Protein AF-A0A077ZJ36-F1 (afdb_monomer)

Radius of gyration: 30.94 Å; Cα contacts (8 Å, |Δi|>4): 586; chains: 1; bounding box: 72×56×98 Å

Foldseek 3Di:
DPPPDDDWDKAKFFFADLPDPQKTKGKGWDWDADPPPRDTDIDIDIAIAGHNVSPADGGFTFMWTADDPPDPGHRIYTDDGPGHDQPQDFDFAQDKAAEQFQQFAGIWGFHHWDDDPPDGTDDALTKTWTAGCDGHPPGNDDHGDTFIKGWFAGQNFDADPVRDTDHDPGTYIFTADPVLAGSHPAGHEEGEPVNVVSVNVNNQVRHPHYPDPCPPPDDDDPDDDDDDPVPDFQAAPPPRDGFDWDWDQDPNDIFTAGPVPRHGSPD

Sequence (267 aa):
MTEERNQRKVYQGRVVSDKMDKTITVVVETKKNHPIYGKRMKYSKKYKAHDENNEAKIGDIVKIMETRPLSATKRFRLVEIVEKAEDTQVIQAESRLKIADNSGAREILTIKVLGGSGRKTANIGDVIVATVKQATPGGVVKKGDVVKAVIVRTKSGARRTDGSYIKFDENAAVIIRDDKSPRGTRIFGPVARELREGNFMKIVSLAPEKASQEAPQGGIVEVEAPIHASNVMVIDPSNGEATRVGYKVVDGKKVRVSKKTGEALDK

pLDDT: mean 90.62, std 9.3, range [44.72, 98.5]

Solvent-accessible surface area (backbone atoms only — not comparable to full-atom values): 15294 Å² total; per-residue (Å²): 132,83,76,83,75,76,90,64,61,70,47,62,26,35,27,74,38,49,89,46,88,43,32,34,32,30,40,30,76,45,76,45,59,39,94,87,75,62,50,80,36,86,43,75,48,79,42,37,21,39,27,92,79,60,76,72,50,62,57,15,33,31,32,33,31,54,48,75,75,79,46,102,69,25,40,26,27,63,73,50,75,77,41,79,44,78,81,57,60,67,42,31,59,71,33,72,30,37,44,31,34,66,31,21,41,47,29,33,32,30,64,40,42,61,90,53,97,85,51,60,67,48,54,61,39,34,44,31,36,24,33,26,72,34,43,47,90,92,34,89,34,54,61,68,43,76,42,42,27,34,28,44,32,31,40,55,42,50,77,47,95,88,70,51,71,50,66,38,97,49,44,25,26,34,50,31,47,95,86,58,45,59,67,29,92,46,41,55,58,71,36,54,56,58,29,56,83,59,67,29,54,73,53,61,68,47,25,83,39,60,56,77,75,80,68,71,80,88,67,93,74,93,66,98,66,91,73,62,73,90,78,60,69,49,62,28,87,90,78,68,43,80,38,50,86,36,75,45,77,54,97,91,39,83,41,46,15,25,63,82,81,60,48,67,68,67,129

Nearest PDB structures (foldseek):
  4wce-assembly1_H  TM=9.858E-01  e=5.971E-17  Staphylococcus aureus subsp. aureus NCTC 8325
  487d-assembly1_M  TM=9.587E-01  e=5.092E-17  Geobacillus stearothermophilus
  1vy7-assembly1_BO  TM=9.939E-01  e=6.392E-15  Thermus thermophilus HB8
  8rdw-assembly1_Je  TM=9.663E-01  e=2.168E-14  Psychrobacter urativorans
  8fn2-assembly1_M  TM=9.776E-01  e=9.096E-14  Borreliella burgdorferi B31

Secondary structure (DSSP, 8-state):
----PPPPPEEEEEEEEEEETTEEEEEEEEEEE-TTT--EEEEEEEEEEE-SS----TT-EEEEEE-S-SSSSEEEEEEEEEEPPP----EETT-EEEE-BSSSEEEEEEEEE-SSTT--EE-TT-EEEEEEEEE-TT-SS-TT-EEEEEEEE-SS-EE-TTS-EE--SS-EEEEE-TTS-BSSS-B-S-B-GGGTTTT-HHHHHH-SSB---------------PPPGGGPPEEPTTT--EE-EEEEEETTEEEEEETTT--B---

InterPro domains:
  IPR000218 Large ribosomal subunit protein uL14 [MF_01367] (90-211)
  IPR000218 Large ribosomal subunit protein uL14 [PF00238] (91-209)
  IPR000218 Large ribosomal subunit protein uL14 [PTHR11761] (83-209)
  IPR000218 Large ribosomal subunit protein uL14 [SM01374] (90-211)
  IPR000266 Small ribosomal subunit protein uS17 [PF00366] (13-80)
  IPR000266 Small ribosomal subunit protein uS17 [PR00973] (27-50)
  IPR000266 Small ribosomal subunit protein uS17 [PR00973] (59-69)
  IPR000266 Small ribosomal subunit protein uS17 [PR00973] (69-76)
  IPR003256 Large ribosomal subunit protein uL24 [TIGR01079] (210-264)
  IPR005745 Large ribosomal subunit protein uL14, bacteria [TIGR01067] (90-209)
  IPR008991 Translation protein SH3-like domain superfamily [SSF50104] (208-263)
  IPR012340 Nucleic acid-binding, OB-fold [G3DSA:2.40.50.140] (1-82)
  IPR012340 Nucleic acid-binding, OB-fold [SSF50249] (8-86)
  IPR019972 Large ribosomal subunit protein uL14, conserved site [PS00049] (149-175)
  IPR019979 Small ribosomal subunit protein uS17, conserved site [PS00056] (59-71)
  IPR019984 Small ribosomal subunit protein uS17, bacteria/chloroplast [MF_01345_B] (8-83)
  IPR019984 Small ribosomal subunit protein uS17, bacteria/chloroplast [NF004123] (8-79)
  IPR019984 Small ribosomal subunit protein uS17, bacteria/chloroplast [TIGR03635] (8-79)
  IPR036853 Large ribosomal subunit protein uL14 superfamily [G3DSA:2.40.150.20] (83-210)
  IPR036853 Large ribosomal subunit protein uL14 superfamily [SSF50193] (91-209)

Mean predicted aligned error: 15.11 Å

Organism: Trichuris trichiura (NCBI:txid36087)

Structure (mmCIF, N/CA/C/O backbone):
data_AF-A0A077ZJ36-F1
#
_entry.id   AF-A0A077ZJ36-F1
#
loop_
_atom_site.group_PDB
_atom_site.id
_atom_site.type_symbol
_atom_site.label_atom_id
_atom_site.label_alt_id
_atom_site.label_comp_id
_atom_site.label_asym_id
_atom_site.label_entity_id
_atom_site.label_seq_id
_atom_site.pdbx_PDB_ins_code
_atom_site.Cartn_x
_atom_site.Cartn_y
_atom_site.Cartn_z
_atom_site.occupancy
_atom_site.B_iso_or_equiv
_atom_site.auth_seq_id
_atom_site.auth_comp_id
_atom_site.auth_asym_id
_atom_site.auth_atom_id
_atom_site.pdbx_PDB_model_num
ATOM 1 N N . MET A 1 1 ? -48.006 -26.068 4.369 1.00 44.72 1 MET A N 1
ATOM 2 C CA . MET A 1 1 ? -47.744 -24.997 5.350 1.00 44.72 1 MET A CA 1
ATOM 3 C C . MET A 1 1 ? -46.242 -24.828 5.437 1.00 44.72 1 MET A C 1
ATOM 5 O O . MET A 1 1 ? -45.566 -25.783 5.790 1.00 44.72 1 MET A O 1
ATOM 9 N N . THR A 1 2 ? -45.700 -23.691 5.018 1.00 56.31 2 THR A N 1
ATOM 10 C CA . THR A 1 2 ? -44.279 -23.398 5.234 1.00 56.31 2 THR A CA 1
ATOM 11 C C . THR A 1 2 ? -44.143 -23.032 6.707 1.00 56.31 2 THR A C 1
ATOM 13 O O . THR A 1 2 ? -44.698 -22.017 7.114 1.00 56.31 2 THR A O 1
ATOM 16 N N . GLU A 1 3 ? -43.504 -23.875 7.520 1.00 65.25 3 GLU A N 1
ATOM 17 C CA . GLU A 1 3 ? -43.214 -23.534 8.918 1.00 65.25 3 GLU A CA 1
ATOM 18 C C . GLU A 1 3 ? -42.495 -22.177 8.965 1.00 65.25 3 GLU A C 1
ATOM 20 O O . GLU A 1 3 ? -41.495 -21.973 8.265 1.00 65.25 3 GLU A O 1
ATOM 25 N N . GLU A 1 4 ? -43.011 -21.234 9.757 1.00 69.19 4 GLU A N 1
ATOM 26 C CA . GLU A 1 4 ? -42.349 -19.951 9.985 1.00 69.19 4 GLU A CA 1
ATOM 27 C C . GLU A 1 4 ? -40.968 -20.218 10.591 1.00 69.19 4 GLU A C 1
ATOM 29 O O . GLU A 1 4 ? -40.813 -20.730 11.700 1.00 69.19 4 GLU A O 1
ATOM 34 N N . ARG A 1 5 ? -39.924 -19.933 9.815 1.00 69.50 5 ARG A N 1
ATOM 35 C CA . ARG A 1 5 ? -38.552 -20.233 10.211 1.00 69.50 5 ARG A CA 1
ATOM 36 C C . ARG A 1 5 ? -38.148 -19.325 11.373 1.00 69.50 5 ARG A C 1
ATOM 38 O O . ARG A 1 5 ? -38.186 -18.106 11.234 1.00 69.50 5 ARG A O 1
ATOM 45 N N . ASN A 1 6 ? -37.649 -19.913 12.463 1.00 77.69 6 ASN A N 1
ATOM 46 C CA . ASN A 1 6 ? -37.085 -19.162 13.591 1.00 77.69 6 ASN A CA 1
ATOM 47 C C . ASN A 1 6 ? -36.096 -18.073 13.140 1.00 77.69 6 ASN A C 1
ATOM 49 O O . ASN A 1 6 ? -35.248 -18.304 12.265 1.00 77.69 6 ASN A O 1
ATOM 53 N N . GLN A 1 7 ? -36.159 -16.910 13.798 1.00 81.88 7 GLN A N 1
ATOM 54 C CA . GLN A 1 7 ? -35.218 -15.815 13.576 1.00 81.88 7 GLN A CA 1
ATOM 55 C C . GLN A 1 7 ? -33.792 -16.270 13.908 1.00 81.88 7 GLN A C 1
ATOM 57 O O . GLN A 1 7 ? -33.466 -16.637 15.038 1.00 81.88 7 GLN A O 1
ATOM 62 N N . ARG A 1 8 ? -32.926 -16.263 12.893 1.00 88.12 8 ARG A N 1
ATOM 63 C CA . ARG A 1 8 ? -31.514 -16.640 13.018 1.00 88.12 8 ARG A CA 1
ATOM 64 C C . ARG A 1 8 ? -30.694 -15.450 13.478 1.00 88.12 8 ARG A C 1
ATOM 66 O O . ARG A 1 8 ? -30.913 -14.331 13.021 1.00 88.12 8 ARG A O 1
ATOM 73 N N . LYS A 1 9 ? -29.697 -15.700 14.326 1.00 92.62 9 LYS A N 1
ATOM 74 C CA . LYS A 1 9 ? -28.793 -14.641 14.779 1.00 92.62 9 LYS A CA 1
ATOM 75 C C . LYS A 1 9 ? -27.961 -14.128 13.610 1.00 92.62 9 LYS A C 1
ATOM 77 O O . LYS A 1 9 ? -27.398 -14.910 12.838 1.00 92.62 9 LYS A O 1
ATOM 82 N N . VAL A 1 10 ? -27.869 -12.808 13.513 1.00 95.75 10 VAL A N 1
ATOM 83 C CA . VAL A 1 10 ? -27.056 -12.102 12.526 1.00 95.75 10 VAL A CA 1
ATOM 84 C C . VAL A 1 10 ? -26.034 -11.255 13.268 1.00 95.75 10 VAL A C 1
ATOM 86 O O . VAL A 1 10 ? -26.376 -10.554 14.219 1.00 95.75 10 VAL A O 1
ATOM 89 N N . TYR A 1 11 ? -24.780 -11.327 12.839 1.00 96.38 11 TYR A N 1
ATOM 90 C CA . TYR A 1 11 ? -23.697 -10.521 13.385 1.00 96.38 11 TYR A CA 1
ATOM 91 C C . TYR A 1 11 ? -22.998 -9.752 12.278 1.00 96.38 11 TYR A C 1
ATOM 93 O O . TYR A 1 11 ? -22.840 -10.259 11.172 1.00 96.38 11 TYR A O 1
ATOM 101 N N . GLN A 1 12 ? -22.528 -8.557 12.607 1.00 97.19 12 GLN A N 1
ATOM 102 C CA . GLN A 1 12 ? -21.604 -7.800 11.778 1.00 97.19 12 GLN A CA 1
ATOM 103 C C . GLN A 1 12 ? -20.221 -7.852 12.420 1.00 97.19 12 GLN A C 1
ATOM 105 O O . GLN A 1 12 ? -20.086 -7.754 13.642 1.00 97.19 12 GLN A O 1
ATOM 110 N N . GLY A 1 13 ? -19.190 -8.049 11.611 1.00 96.69 13 GLY A N 1
ATOM 111 C CA . GLY A 1 13 ? -17.826 -8.144 12.104 1.00 96.69 13 GLY A CA 1
ATOM 112 C C . GLY A 1 13 ? -16.797 -8.023 10.994 1.00 96.69 13 GLY A C 1
ATOM 113 O O . GLY A 1 13 ? -17.134 -7.997 9.816 1.00 96.69 13 GLY A O 1
ATOM 114 N N . ARG A 1 14 ? -15.527 -7.962 11.383 1.00 96.44 14 ARG A N 1
ATOM 115 C CA . ARG A 1 14 ? -14.400 -7.816 10.460 1.00 96.44 14 ARG A CA 1
ATOM 116 C C . ARG A 1 14 ? -13.822 -9.174 10.086 1.00 96.44 14 ARG A C 1
ATOM 118 O O . ARG A 1 14 ? -13.572 -9.998 10.970 1.00 96.44 14 ARG A O 1
ATOM 125 N N . VAL A 1 15 ? -13.530 -9.400 8.811 1.00 96.88 15 VAL A N 1
ATOM 126 C CA . VAL A 1 15 ? -12.799 -10.590 8.358 1.00 96.88 15 VAL A CA 1
ATOM 127 C C . VAL A 1 15 ? -11.338 -10.502 8.801 1.00 96.88 15 VAL A C 1
ATOM 129 O O . VAL A 1 15 ? -10.632 -9.535 8.521 1.00 96.88 15 VAL A O 1
ATOM 132 N N . VAL A 1 16 ? -10.873 -11.529 9.508 1.00 95.62 16 VAL A N 1
ATOM 133 C CA . VAL A 1 16 ? -9.497 -11.644 10.025 1.00 95.62 16 VAL A CA 1
ATOM 134 C C . VAL A 1 16 ? -8.695 -12.720 9.295 1.00 95.62 16 VAL A C 1
ATOM 136 O O . VAL A 1 16 ? -7.468 -12.710 9.341 1.00 95.62 16 VAL A O 1
ATOM 139 N N . SER A 1 17 ? -9.361 -13.665 8.632 1.00 95.38 17 SER A N 1
ATOM 140 C CA . SER A 1 17 ? -8.691 -14.692 7.833 1.00 95.38 17 SER A CA 1
ATOM 141 C C . SER A 1 17 ? -9.619 -15.216 6.748 1.00 95.38 17 SER A C 1
ATOM 143 O O . SER A 1 17 ? -10.733 -15.632 7.060 1.00 95.38 17 SER A O 1
ATOM 145 N N . ASP A 1 18 ? -9.122 -15.248 5.520 1.00 93.81 18 ASP A N 1
ATOM 146 C CA . ASP A 1 18 ? -9.727 -15.812 4.307 1.00 93.81 18 ASP A CA 1
ATOM 147 C C . ASP A 1 18 ? -8.859 -16.947 3.714 1.00 93.81 18 ASP A C 1
ATOM 149 O O . ASP A 1 18 ? -9.055 -17.379 2.587 1.00 93.81 18 ASP A O 1
ATOM 153 N N . LYS A 1 19 ? -7.887 -17.463 4.483 1.00 93.69 19 LYS A N 1
ATOM 154 C CA . LYS A 1 19 ? -6.897 -18.453 4.009 1.00 93.69 19 LYS A CA 1
ATOM 155 C C . LYS A 1 19 ? -7.471 -19.837 3.685 1.00 93.69 19 LYS A C 1
ATOM 157 O O . LYS A 1 19 ? -6.777 -20.665 3.106 1.00 93.69 19 LYS A O 1
ATOM 162 N N . MET A 1 20 ? -8.664 -20.143 4.183 1.00 93.69 20 MET A N 1
ATOM 163 C CA . MET A 1 20 ? -9.286 -21.461 4.065 1.00 93.69 20 MET A CA 1
ATOM 164 C C . MET A 1 20 ? -10.304 -21.424 2.932 1.00 93.69 20 MET A C 1
ATOM 166 O O . MET A 1 20 ? -11.139 -20.522 2.904 1.00 93.69 20 MET A O 1
ATOM 170 N N . ASP A 1 21 ? -10.313 -22.444 2.077 1.00 94.75 21 ASP A N 1
ATOM 171 C CA . ASP A 1 21 ? -11.298 -22.511 1.001 1.00 94.75 21 ASP A CA 1
ATOM 172 C C . ASP A 1 21 ? -12.737 -22.498 1.545 1.00 94.75 21 ASP A C 1
ATOM 174 O O . ASP A 1 21 ? -13.086 -23.147 2.548 1.00 94.75 21 ASP A O 1
ATOM 178 N N . LYS A 1 22 ? -13.566 -21.681 0.906 1.00 95.44 22 LYS A N 1
ATOM 179 C CA . LYS A 1 22 ? -14.973 -21.426 1.207 1.00 95.44 22 LYS A CA 1
ATOM 180 C C . LYS A 1 22 ? -15.255 -21.058 2.662 1.00 95.44 22 LYS A C 1
ATOM 182 O O . LYS A 1 22 ? -16.296 -21.440 3.235 1.00 95.44 22 LYS A O 1
ATOM 187 N N . THR A 1 23 ? -14.278 -20.447 3.336 1.00 97.12 23 THR A N 1
ATOM 188 C CA . THR A 1 23 ? -14.328 -20.182 4.776 1.00 97.12 23 THR A CA 1
ATOM 189 C C . THR A 1 23 ? -13.642 -18.883 5.156 1.00 97.12 23 THR A C 1
ATOM 191 O O . THR A 1 23 ? -12.422 -18.761 5.089 1.00 97.12 23 THR A O 1
ATOM 194 N N . ILE A 1 24 ? -14.408 -17.989 5.768 1.00 96.75 24 ILE A N 1
ATOM 195 C CA . ILE A 1 24 ? -13.877 -16.773 6.378 1.00 96.75 24 ILE A CA 1
ATOM 196 C C . ILE A 1 24 ? -13.945 -16.858 7.902 1.00 96.75 24 ILE A C 1
ATOM 198 O O . ILE A 1 24 ? -14.858 -17.450 8.481 1.00 96.75 24 ILE A O 1
ATOM 202 N N . THR A 1 25 ? -12.958 -16.281 8.581 1.00 97.81 25 THR A N 1
ATOM 203 C CA . THR A 1 25 ? -12.972 -16.083 10.034 1.00 97.81 25 THR A CA 1
ATOM 204 C C . THR A 1 25 ? -13.290 -14.628 10.326 1.00 97.81 25 THR A C 1
ATOM 206 O O . THR A 1 25 ? -12.494 -13.751 10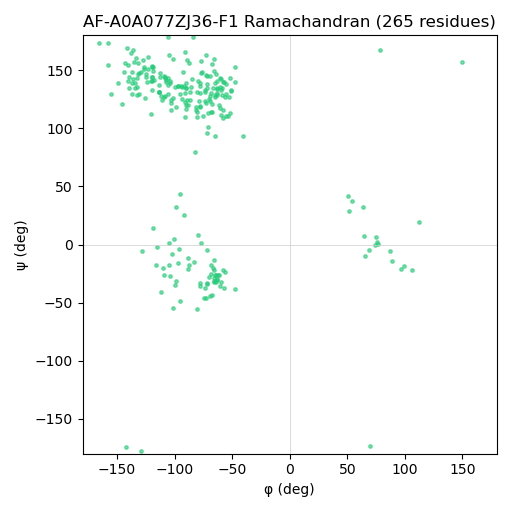.006 1.00 97.81 25 THR A O 1
ATOM 209 N N . VAL A 1 26 ? -14.424 -14.383 10.971 1.00 97.75 26 VAL A N 1
ATOM 210 C CA . VAL A 1 26 ? -14.946 -13.048 11.268 1.00 97.75 26 VAL A CA 1
ATOM 211 C C . VAL A 1 26 ? -14.832 -12.779 12.761 1.00 97.75 26 VAL A C 1
ATOM 213 O O . VAL A 1 26 ? -15.294 -13.580 13.573 1.00 97.75 26 VAL A O 1
ATOM 216 N N . VAL A 1 27 ? -14.214 -11.662 13.138 1.00 97.81 27 VAL A N 1
ATOM 217 C CA . VAL A 1 27 ? -14.244 -11.141 14.506 1.00 97.81 27 VAL A CA 1
ATOM 218 C C . VAL A 1 27 ? -15.456 -10.239 14.661 1.00 97.81 27 VAL A C 1
ATOM 220 O O . VAL A 1 27 ? -15.573 -9.221 13.986 1.00 97.81 27 VAL A O 1
ATOM 223 N N . VAL A 1 28 ? -16.329 -10.602 15.591 1.00 97.25 28 VAL A N 1
ATOM 224 C CA . VAL A 1 28 ? -17.460 -9.782 16.020 1.00 97.25 28 VAL A CA 1
ATOM 225 C C . VAL A 1 28 ? -17.097 -9.161 17.359 1.00 97.25 28 VAL A C 1
ATOM 227 O O . VAL A 1 28 ? -16.798 -9.874 18.323 1.00 97.25 28 VAL A O 1
ATOM 230 N N . GLU A 1 29 ? -17.108 -7.835 17.413 1.00 95.31 29 GLU A N 1
ATOM 231 C CA . GLU A 1 29 ? -16.883 -7.080 18.639 1.00 95.31 29 GLU A CA 1
ATOM 232 C C . GLU A 1 29 ? -18.212 -6.778 19.332 1.00 95.31 29 GLU A C 1
ATOM 234 O O . GLU A 1 29 ? -19.205 -6.399 18.722 1.00 95.31 29 GLU A O 1
ATOM 239 N N . THR A 1 30 ? -18.224 -6.949 20.644 1.00 93.19 30 THR A N 1
ATOM 240 C CA . THR A 1 30 ? -19.351 -6.688 21.537 1.00 93.19 30 THR A CA 1
ATOM 241 C C . THR A 1 30 ? -18.840 -5.901 22.739 1.00 93.19 30 THR A C 1
ATOM 243 O O . THR A 1 30 ? -17.641 -5.879 23.021 1.00 93.19 30 THR A O 1
ATOM 246 N N . LYS A 1 31 ? -19.725 -5.226 23.469 1.00 92.38 31 LYS A N 1
ATOM 247 C CA . LYS A 1 31 ? -19.372 -4.552 24.725 1.00 92.38 31 LYS A CA 1
ATOM 248 C C . LYS A 1 31 ? -20.087 -5.261 25.868 1.00 92.38 31 LYS A C 1
ATOM 250 O O . LYS A 1 31 ? -21.289 -5.486 25.773 1.00 92.38 31 LYS A O 1
ATOM 255 N N . LYS A 1 32 ? -19.363 -5.593 26.935 1.00 90.88 32 LYS A N 1
ATOM 256 C CA . LYS A 1 32 ? -19.917 -6.169 28.170 1.00 90.88 32 LYS A CA 1
ATOM 257 C C . LYS A 1 32 ? -19.421 -5.365 29.367 1.00 90.88 32 LYS A C 1
ATOM 259 O O . LYS A 1 32 ? -18.319 -4.824 29.321 1.00 90.88 32 LYS A O 1
ATOM 264 N N . ASN A 1 33 ? -20.222 -5.270 30.420 1.00 92.69 33 ASN A N 1
ATOM 265 C CA . ASN A 1 33 ? -19.793 -4.611 31.652 1.00 92.69 33 ASN A CA 1
ATOM 266 C C . ASN A 1 33 ? -18.917 -5.565 32.466 1.00 92.69 33 ASN A C 1
ATOM 268 O O . ASN A 1 33 ? -19.205 -6.761 32.529 1.00 92.69 33 ASN A O 1
ATOM 272 N N . HIS A 1 34 ? -17.856 -5.041 33.086 1.00 90.38 34 HIS A N 1
ATOM 273 C CA . HIS A 1 34 ? -17.084 -5.812 34.055 1.00 90.38 34 HIS A CA 1
ATOM 274 C C . HIS A 1 34 ? -17.984 -6.164 35.251 1.00 90.38 34 HIS A C 1
ATOM 276 O O . HIS A 1 34 ? -18.583 -5.246 35.815 1.00 90.38 34 HIS A O 1
ATOM 282 N N . PRO A 1 35 ? -18.060 -7.439 35.674 1.00 88.56 35 PRO A N 1
ATOM 283 C CA . PRO A 1 35 ? -19.036 -7.892 36.668 1.00 88.56 35 PRO A CA 1
ATOM 284 C C . PRO A 1 35 ? -18.926 -7.176 38.022 1.00 88.56 35 PRO A C 1
ATOM 286 O O . PRO A 1 35 ? -19.942 -6.956 38.663 1.00 88.56 35 PRO A O 1
ATOM 289 N N . ILE A 1 36 ? -17.718 -6.769 38.431 1.00 91.38 36 ILE A N 1
ATOM 290 C CA . ILE A 1 36 ? -17.481 -6.088 39.721 1.00 91.38 36 ILE A CA 1
ATOM 291 C C . ILE A 1 36 ? -17.364 -4.565 39.567 1.00 91.38 36 ILE A C 1
ATOM 293 O O . ILE A 1 36 ? -17.781 -3.813 40.437 1.00 91.38 36 ILE A O 1
ATOM 297 N N . TYR A 1 37 ? -16.788 -4.091 38.458 1.00 89.38 37 TYR A N 1
ATOM 298 C CA . TYR A 1 37 ? -16.381 -2.683 38.324 1.00 89.38 37 TYR A CA 1
ATOM 299 C C . TYR A 1 37 ? -17.354 -1.860 37.476 1.00 89.38 37 TYR A C 1
ATOM 301 O O . TYR A 1 37 ? -17.148 -0.663 37.312 1.00 89.38 37 TYR A O 1
ATOM 309 N N . GLY A 1 38 ? -18.345 -2.486 36.829 1.00 86.62 38 GLY A N 1
ATOM 310 C CA . GLY A 1 38 ? -19.312 -1.813 35.951 1.00 86.62 38 GLY A CA 1
ATOM 311 C C . GLY A 1 38 ? -18.725 -1.195 34.671 1.00 86.62 38 GLY A C 1
ATOM 312 O O . GLY A 1 38 ? -19.474 -0.825 33.768 1.00 86.62 38 GLY A O 1
ATOM 313 N N . LYS A 1 39 ? -17.393 -1.117 34.534 1.00 90.44 39 LYS A N 1
ATOM 314 C CA . LYS A 1 39 ? -16.706 -0.545 33.370 1.00 90.44 39 LYS A CA 1
ATOM 315 C C . LYS A 1 39 ? -17.102 -1.284 32.090 1.00 90.44 39 LYS A C 1
ATOM 317 O O . LYS A 1 39 ? -16.986 -2.508 32.015 1.00 90.44 39 LYS A O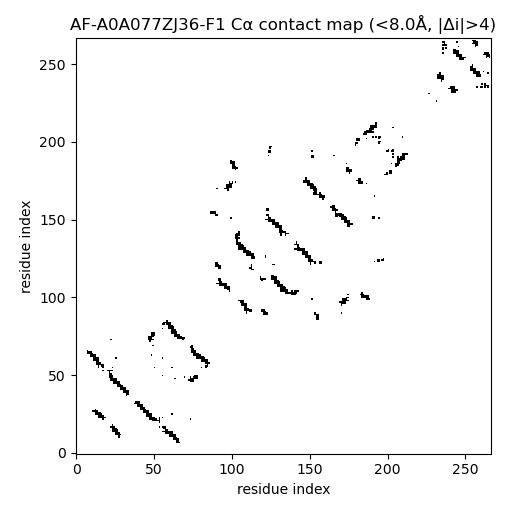 1
ATOM 322 N N . ARG A 1 40 ? -17.519 -0.545 31.056 1.00 91.06 40 ARG A N 1
ATOM 323 C CA . ARG A 1 40 ? -17.792 -1.105 29.723 1.00 91.06 40 ARG A CA 1
ATOM 324 C C . ARG A 1 40 ? -16.484 -1.568 29.085 1.00 91.06 40 ARG A C 1
ATOM 326 O O . ARG A 1 40 ? -15.628 -0.750 28.755 1.00 91.06 40 ARG A O 1
ATOM 333 N N . MET A 1 41 ? -16.341 -2.870 28.883 1.00 90.56 41 MET A N 1
ATOM 334 C CA . MET A 1 41 ? -15.173 -3.490 28.264 1.00 90.56 41 MET A CA 1
ATOM 335 C C . MET A 1 41 ? -15.512 -4.001 26.865 1.00 90.56 41 MET A C 1
ATOM 337 O O . MET A 1 41 ? -16.616 -4.493 26.613 1.00 90.56 41 MET A O 1
ATOM 341 N N . LYS A 1 42 ? -14.554 -3.884 25.939 1.00 92.50 42 LYS A N 1
ATOM 342 C CA . LYS A 1 42 ? -14.644 -4.503 24.612 1.00 92.50 42 LYS A CA 1
ATOM 343 C C . LYS A 1 42 ? -14.418 -6.011 24.754 1.00 92.50 42 LYS A C 1
ATOM 345 O O . LYS A 1 42 ? -13.471 -6.432 25.408 1.00 92.50 42 LYS A O 1
ATOM 350 N N . TYR A 1 43 ? -15.276 -6.808 24.133 1.00 94.12 43 TYR A N 1
ATOM 351 C CA . TYR A 1 43 ? -15.193 -8.263 24.085 1.00 94.12 43 TYR A CA 1
ATOM 352 C C . TYR A 1 43 ? -15.346 -8.718 22.639 1.00 94.12 43 TYR A C 1
ATOM 354 O O . TYR A 1 43 ? -16.299 -8.325 21.974 1.00 94.12 43 TYR A O 1
ATOM 362 N N . SER A 1 44 ? -14.448 -9.558 22.141 1.00 95.38 44 SER A N 1
ATOM 363 C CA . SER A 1 44 ? -14.480 -10.019 20.754 1.00 95.38 44 SER A CA 1
ATOM 364 C C . SER A 1 44 ? -14.624 -11.536 20.677 1.00 95.38 44 SER A C 1
ATOM 366 O O . SER A 1 44 ? -14.095 -12.272 21.509 1.00 95.38 44 SER A O 1
ATOM 368 N N . LYS A 1 45 ? -15.363 -12.025 19.677 1.00 96.00 45 LYS A N 1
ATOM 369 C CA . LYS A 1 45 ? -15.502 -13.459 19.397 1.00 96.00 45 LYS A CA 1
ATOM 370 C C . LYS A 1 45 ? -15.294 -13.729 17.914 1.00 96.00 45 LYS A C 1
ATOM 372 O O . LYS A 1 45 ? -15.807 -13.007 17.065 1.00 96.00 45 LYS A O 1
ATOM 377 N N . LYS A 1 46 ? -14.527 -14.777 17.615 1.00 97.50 46 LYS A N 1
ATOM 378 C CA . LYS A 1 46 ? -14.268 -15.245 16.250 1.00 97.50 46 LYS A CA 1
ATOM 379 C C . LYS A 1 46 ? -15.315 -16.274 15.843 1.00 97.50 46 LYS A C 1
ATOM 381 O O . LYS A 1 46 ? -15.578 -17.213 16.591 1.00 97.50 46 LYS A O 1
ATOM 386 N N . TYR A 1 47 ? -15.846 -16.130 14.639 1.00 96.94 47 TYR A N 1
ATOM 387 C CA . TYR A 1 47 ? -16.762 -17.076 14.017 1.00 96.94 47 TYR A CA 1
ATOM 388 C C . TYR A 1 47 ? -16.199 -17.523 12.676 1.00 96.94 47 TYR A C 1
ATOM 390 O O . TYR A 1 47 ? -15.663 -16.708 11.931 1.00 96.94 47 TYR A O 1
ATOM 398 N N . LYS A 1 48 ? -16.325 -18.813 12.355 1.00 97.75 48 LYS A N 1
ATOM 399 C CA . LYS A 1 48 ? -16.082 -19.295 10.993 1.00 97.75 48 LYS A CA 1
ATOM 400 C C . LYS A 1 48 ? -17.394 -19.267 10.224 1.00 97.75 48 LYS A C 1
ATOM 402 O O . LYS A 1 48 ? -18.370 -19.893 10.651 1.00 97.75 48 LYS A O 1
ATOM 407 N N . ALA A 1 49 ? -17.398 -18.541 9.115 1.00 97.44 49 ALA A N 1
ATOM 408 C CA . ALA A 1 49 ? -18.535 -18.424 8.224 1.00 97.44 49 ALA A CA 1
ATOM 409 C C . ALA A 1 49 ? -18.236 -19.080 6.874 1.00 97.44 49 ALA A C 1
ATOM 411 O O . ALA A 1 49 ? -17.099 -19.072 6.402 1.00 97.44 49 ALA A O 1
ATOM 412 N N . HIS A 1 50 ? -19.257 -19.693 6.286 1.00 97.94 50 HIS A N 1
ATOM 413 C CA . HIS A 1 50 ? -19.208 -20.212 4.929 1.00 97.94 50 HIS A CA 1
ATOM 414 C C . HIS A 1 50 ? -19.380 -19.077 3.923 1.00 97.94 50 HIS A C 1
ATOM 416 O O . HIS A 1 50 ? -20.375 -18.359 3.980 1.00 97.94 50 HIS A O 1
ATOM 422 N N . ASP A 1 51 ? -18.411 -18.941 3.035 1.00 97.00 51 ASP A N 1
ATOM 423 C CA . ASP A 1 51 ? -18.424 -18.044 1.884 1.00 97.00 51 ASP A CA 1
ATOM 424 C C . ASP A 1 51 ? -18.260 -18.946 0.657 1.00 97.00 51 ASP A C 1
ATOM 426 O O . ASP A 1 51 ? -17.254 -19.635 0.561 1.00 97.00 51 ASP A O 1
ATOM 430 N N . GLU A 1 52 ? -19.272 -19.071 -0.199 1.00 93.81 52 GLU A N 1
ATOM 431 C CA . GLU A 1 52 ? -19.264 -20.063 -1.289 1.00 93.81 52 GLU A CA 1
ATOM 432 C C . GLU A 1 52 ? -18.281 -19.702 -2.406 1.00 93.81 52 GLU A C 1
ATOM 434 O O . GLU A 1 52 ? -17.645 -20.590 -2.979 1.00 93.81 52 GLU A O 1
ATOM 439 N N . ASN A 1 53 ? -18.129 -18.403 -2.657 1.00 95.44 53 ASN A N 1
ATOM 440 C CA . ASN A 1 53 ? -17.384 -17.847 -3.781 1.00 95.44 53 ASN A CA 1
ATOM 441 C C . ASN A 1 53 ? -16.021 -17.266 -3.363 1.00 95.44 53 ASN A C 1
ATOM 443 O O . ASN A 1 53 ? -15.291 -16.751 -4.209 1.00 95.44 53 ASN A O 1
ATOM 447 N N . ASN A 1 54 ? -15.657 -17.348 -2.074 1.00 94.31 54 ASN A N 1
ATOM 448 C CA . ASN A 1 54 ? -14.459 -16.709 -1.510 1.00 94.31 54 ASN A CA 1
ATOM 449 C C . ASN A 1 54 ? -14.414 -15.192 -1.809 1.00 94.31 54 ASN A C 1
ATOM 451 O O . ASN A 1 54 ? -13.353 -14.626 -2.116 1.00 94.31 54 ASN A O 1
ATOM 455 N N . GLU A 1 55 ? -15.584 -14.551 -1.765 1.00 93.69 55 GLU A N 1
ATOM 456 C CA . GLU A 1 55 ? -15.780 -13.138 -2.090 1.00 93.69 55 GLU A CA 1
ATOM 457 C C . GLU A 1 55 ? -15.139 -12.217 -1.054 1.00 93.69 55 GLU A C 1
ATOM 459 O O . GLU A 1 55 ? -14.476 -11.247 -1.426 1.00 93.69 55 GLU A O 1
ATOM 464 N N . ALA A 1 56 ? -15.314 -12.519 0.234 1.00 94.50 56 ALA A N 1
ATOM 465 C CA . ALA A 1 56 ? -14.887 -11.637 1.311 1.00 94.50 56 ALA A CA 1
ATOM 466 C C . ALA A 1 56 ? -13.384 -11.775 1.593 1.00 94.50 56 ALA A C 1
ATOM 468 O O . ALA A 1 56 ? -12.860 -12.877 1.776 1.00 94.50 56 ALA A O 1
ATOM 469 N N . LYS A 1 57 ? -12.689 -10.639 1.665 1.00 92.75 57 LYS A N 1
ATOM 470 C CA . LYS A 1 57 ? -11.242 -10.544 1.893 1.00 92.75 57 LYS A CA 1
ATOM 471 C C . LYS A 1 57 ? -10.923 -10.089 3.309 1.00 92.75 57 LYS A C 1
ATOM 473 O O . LYS A 1 57 ? -11.768 -9.567 4.036 1.00 92.75 57 LYS A O 1
ATOM 478 N N . ILE A 1 58 ? -9.675 -10.298 3.732 1.00 92.44 58 ILE A N 1
ATOM 479 C CA . ILE A 1 58 ? -9.196 -9.801 5.030 1.00 92.44 58 ILE A CA 1
ATOM 480 C C . ILE A 1 58 ? -9.413 -8.289 5.126 1.00 92.44 58 ILE A C 1
ATOM 482 O O . ILE A 1 58 ? -8.959 -7.524 4.284 1.00 92.44 58 ILE A O 1
ATOM 486 N N . GLY A 1 59 ? -10.024 -7.860 6.227 1.00 90.94 59 GLY A N 1
ATOM 487 C CA . GLY A 1 59 ? -10.299 -6.456 6.503 1.00 90.94 59 GLY A CA 1
ATOM 488 C C . GLY A 1 59 ? -11.721 -6.019 6.182 1.00 90.94 59 GLY A C 1
ATOM 489 O O . GLY A 1 59 ? -12.143 -5.023 6.765 1.00 90.94 59 GLY A O 1
ATOM 490 N N . ASP A 1 60 ? -12.451 -6.774 5.359 1.00 94.56 60 ASP A N 1
ATOM 491 C CA . ASP A 1 60 ? -13.840 -6.475 5.015 1.00 94.56 60 ASP A CA 1
ATOM 492 C C . ASP A 1 60 ? -14.719 -6.477 6.268 1.00 94.56 60 ASP A C 1
ATOM 494 O O . ASP A 1 60 ? -14.549 -7.307 7.174 1.00 94.56 60 ASP A O 1
ATOM 498 N N . ILE A 1 61 ? -15.690 -5.569 6.307 1.00 96.69 61 ILE A N 1
ATOM 499 C CA . ILE A 1 61 ? -16.786 -5.616 7.267 1.00 96.69 61 ILE A CA 1
ATOM 500 C C . ILE A 1 61 ? -17.907 -6.416 6.630 1.00 96.69 61 ILE A C 1
ATOM 502 O O . ILE A 1 61 ? -18.473 -6.032 5.612 1.00 96.69 61 ILE A O 1
ATOM 506 N N . VAL A 1 62 ? -18.230 -7.547 7.239 1.00 97.75 62 VAL A N 1
ATOM 507 C CA . VAL A 1 62 ? -19.188 -8.508 6.705 1.00 97.75 62 VAL A CA 1
ATOM 508 C C . VAL A 1 62 ? -20.311 -8.758 7.685 1.00 97.75 62 VAL A C 1
ATOM 510 O O . VAL A 1 62 ? -20.133 -8.720 8.908 1.00 97.75 62 VAL A O 1
ATOM 513 N N . LYS A 1 63 ? -21.471 -9.082 7.131 1.00 97.81 63 LYS A N 1
ATOM 514 C CA . LYS A 1 63 ? -22.618 -9.574 7.876 1.00 97.81 63 LYS A CA 1
ATOM 515 C C . LYS A 1 63 ? -22.696 -11.082 7.715 1.00 97.81 63 LYS A C 1
ATOM 517 O O . LYS A 1 63 ? -22.714 -11.608 6.603 1.00 97.81 63 LYS A O 1
ATOM 522 N N . ILE A 1 64 ? -22.744 -11.783 8.837 1.00 97.44 64 ILE A N 1
ATOM 523 C CA . ILE A 1 64 ? -22.829 -13.237 8.901 1.00 97.44 64 ILE A CA 1
ATOM 524 C C . ILE A 1 64 ? -24.125 -13.659 9.581 1.00 97.44 64 ILE A C 1
ATOM 526 O O . ILE A 1 64 ? -24.551 -13.056 10.563 1.00 97.44 64 ILE A O 1
ATOM 530 N N . MET A 1 65 ? -24.741 -14.722 9.078 1.00 96.12 65 MET A N 1
ATOM 531 C CA . MET A 1 65 ? -25.987 -15.273 9.611 1.00 96.12 65 MET A CA 1
ATOM 532 C C . MET A 1 65 ? -25.776 -16.706 10.064 1.00 96.12 65 MET A C 1
ATOM 534 O O . MET A 1 65 ? -25.092 -17.483 9.397 1.00 96.12 65 MET A O 1
ATOM 538 N N . GLU A 1 66 ? -26.387 -17.060 11.188 1.00 96.25 66 GLU A N 1
ATOM 539 C CA . GLU A 1 66 ? -26.375 -18.416 11.716 1.00 96.25 66 GLU A CA 1
ATOM 540 C C . GLU A 1 66 ? -26.996 -19.416 10.724 1.00 96.25 66 GLU A C 1
ATOM 542 O O . GLU A 1 66 ? -27.963 -19.148 10.005 1.00 96.25 66 GLU A O 1
ATOM 547 N N . THR A 1 67 ? -26.415 -20.604 10.655 1.00 93.88 67 THR A N 1
ATOM 548 C CA . THR A 1 67 ? -26.851 -21.700 9.791 1.00 93.88 67 THR A CA 1
ATOM 549 C C . THR A 1 67 ? -26.776 -23.008 10.563 1.00 93.88 67 THR A C 1
ATOM 551 O O . THR A 1 67 ? -26.119 -23.103 11.601 1.00 93.88 67 THR A O 1
ATOM 554 N N . ARG A 1 68 ? -27.425 -24.048 10.022 1.00 92.31 68 ARG A N 1
ATOM 555 C CA . ARG A 1 68 ? -27.122 -25.426 10.411 1.00 92.31 68 ARG A CA 1
ATOM 556 C C . ARG A 1 68 ? -25.599 -25.641 10.389 1.00 92.31 68 ARG A C 1
ATOM 558 O O . ARG A 1 68 ? -24.915 -24.968 9.606 1.00 92.31 68 ARG A O 1
ATOM 565 N N . PRO A 1 69 ? -25.057 -26.565 11.194 1.00 95.00 69 PRO A N 1
ATOM 566 C CA . PRO A 1 69 ? -23.648 -26.921 11.100 1.00 95.00 69 PRO A CA 1
ATOM 567 C C . PRO A 1 69 ? -23.320 -27.363 9.666 1.00 95.00 69 PRO A C 1
ATOM 569 O O . PRO A 1 69 ? -23.790 -28.399 9.211 1.00 95.00 69 PRO A O 1
ATOM 572 N N . LEU A 1 70 ? -22.548 -26.546 8.943 1.00 92.75 70 LEU A N 1
ATOM 573 C CA . LEU A 1 70 ? -22.078 -26.859 7.583 1.00 92.75 70 LEU A CA 1
ATOM 574 C C . LEU A 1 70 ? -20.752 -27.629 7.609 1.00 92.75 70 LEU A C 1
ATOM 576 O O . LEU A 1 70 ? -20.363 -28.264 6.640 1.00 92.75 70 LEU A O 1
ATOM 580 N N . SER A 1 71 ? -20.029 -27.522 8.720 1.00 94.75 71 SER A N 1
ATOM 581 C CA . SER A 1 71 ? -18.759 -28.190 8.998 1.00 94.75 71 SER A CA 1
ATOM 582 C C . SER A 1 71 ? -18.574 -28.247 10.518 1.00 94.75 71 SER A C 1
ATOM 584 O O . SER A 1 71 ? -19.331 -27.605 11.253 1.00 94.75 71 SER A O 1
ATOM 586 N N . ALA A 1 72 ? -17.548 -28.941 11.016 1.00 94.62 72 ALA A N 1
ATOM 587 C CA . ALA A 1 72 ? -17.232 -29.039 12.445 1.00 94.62 72 ALA A CA 1
ATOM 588 C C . ALA A 1 72 ? -17.247 -27.670 13.153 1.00 94.62 72 ALA A C 1
ATOM 590 O O . ALA A 1 72 ? -17.790 -27.539 14.248 1.00 94.62 72 ALA A O 1
ATOM 591 N N . THR A 1 73 ? -16.760 -26.623 12.478 1.00 94.75 73 THR A N 1
ATOM 592 C CA . THR A 1 73 ? -16.602 -25.271 13.040 1.00 94.75 73 THR A CA 1
ATOM 593 C C . THR A 1 73 ? -17.460 -24.187 12.373 1.00 94.75 73 THR A C 1
ATOM 595 O O . THR A 1 73 ? -17.667 -23.129 12.969 1.00 94.75 73 THR A O 1
ATOM 598 N N . LYS A 1 74 ? -17.990 -24.417 11.162 1.00 95.88 74 LYS A N 1
ATOM 599 C CA . LYS A 1 74 ? -18.843 -23.442 10.458 1.00 95.88 74 LYS A CA 1
ATOM 600 C C . LYS A 1 74 ? -20.274 -23.510 10.999 1.00 95.88 74 LYS A C 1
ATOM 602 O O . LYS A 1 74 ? -20.984 -24.493 10.777 1.00 95.88 74 LYS A O 1
ATOM 607 N N . ARG A 1 75 ? -20.682 -22.471 11.728 1.00 95.81 75 ARG A N 1
ATOM 608 C CA . ARG A 1 75 ? -22.064 -22.252 12.216 1.00 95.81 75 ARG A CA 1
ATOM 609 C C . ARG A 1 75 ? -22.710 -21.015 11.599 1.00 95.81 75 ARG A C 1
ATOM 611 O O . ARG A 1 75 ? -23.864 -20.723 11.875 1.00 95.81 75 ARG A O 1
ATOM 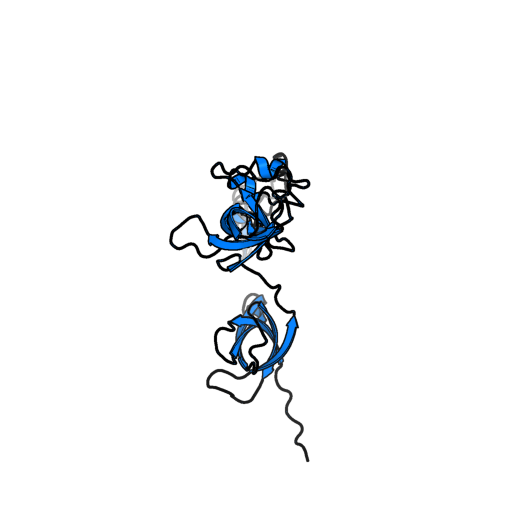618 N N . PHE A 1 76 ? -21.962 -20.295 10.772 1.00 97.44 76 PHE A N 1
ATOM 619 C CA . PHE A 1 76 ? -22.399 -19.070 10.124 1.00 97.44 76 PHE A CA 1
ATOM 620 C C . PHE A 1 76 ? -22.162 -19.166 8.616 1.00 97.44 76 PHE A C 1
ATOM 622 O O . PHE A 1 76 ? -21.349 -19.972 8.161 1.00 97.44 76 PHE A O 1
ATOM 629 N N . ARG A 1 77 ? -22.877 -18.352 7.847 1.00 96.75 77 ARG A N 1
ATOM 630 C CA . ARG A 1 77 ? -22.655 -18.111 6.419 1.00 96.75 77 ARG A CA 1
ATOM 631 C C . ARG A 1 77 ? -22.536 -16.612 6.176 1.00 96.75 77 ARG A C 1
ATOM 633 O O . ARG A 1 77 ? -23.125 -15.835 6.931 1.00 96.75 77 ARG A O 1
ATOM 640 N N . LEU A 1 78 ? -21.786 -16.229 5.154 1.00 97.44 78 LEU A N 1
ATOM 641 C CA . LEU A 1 78 ? -21.753 -14.863 4.652 1.00 97.44 78 LEU A CA 1
ATOM 642 C C . LEU A 1 78 ? -23.148 -14.491 4.126 1.00 97.44 78 LEU A C 1
ATOM 644 O O . LEU A 1 78 ? -23.800 -15.296 3.460 1.00 97.44 78 LEU A O 1
ATOM 648 N N . VAL A 1 79 ? -23.631 -13.308 4.504 1.00 96.00 79 VAL A N 1
ATOM 649 C CA . VAL A 1 79 ? -24.869 -12.717 3.974 1.00 96.00 79 VAL A CA 1
ATOM 650 C C . VAL A 1 79 ? -24.515 -11.665 2.940 1.00 96.00 79 VAL A C 1
ATOM 652 O O . VAL A 1 79 ? -24.991 -11.735 1.817 1.00 96.00 79 VAL A O 1
ATOM 655 N N . GLU A 1 80 ? -23.686 -10.704 3.341 1.00 96.25 80 GLU A N 1
ATOM 656 C CA . GLU A 1 80 ? -23.266 -9.577 2.515 1.00 96.25 80 GLU A CA 1
ATOM 657 C C . GLU A 1 80 ? -21.949 -8.995 3.044 1.00 96.25 80 GLU A C 1
ATOM 659 O O . GLU A 1 80 ? -21.632 -9.104 4.239 1.00 96.25 80 GLU A O 1
ATOM 664 N N . ILE A 1 81 ? -21.197 -8.361 2.148 1.00 96.56 81 ILE A N 1
ATOM 665 C CA . ILE A 1 81 ? -20.053 -7.516 2.490 1.00 96.56 81 ILE A CA 1
ATOM 666 C C . ILE A 1 81 ? -20.591 -6.094 2.658 1.00 96.56 81 ILE A C 1
ATOM 668 O O . ILE A 1 81 ? -21.018 -5.478 1.688 1.00 96.56 81 ILE A O 1
ATOM 672 N N . VAL A 1 82 ? -20.602 -5.603 3.898 1.00 95.75 82 VAL A N 1
ATOM 673 C CA . VAL A 1 82 ? -21.125 -4.278 4.266 1.00 95.75 82 VAL A CA 1
ATOM 674 C C . VAL A 1 82 ? -20.155 -3.184 3.825 1.00 95.75 82 VAL A C 1
ATOM 676 O O . VAL A 1 82 ? -20.564 -2.206 3.213 1.00 95.75 82 VAL A O 1
ATOM 679 N N . GLU A 1 83 ? -18.861 -3.371 4.094 1.00 93.75 83 GLU A N 1
ATOM 680 C CA . GLU A 1 83 ? -17.790 -2.484 3.631 1.00 93.75 83 GLU A CA 1
ATOM 681 C C . GLU A 1 83 ? -16.627 -3.339 3.130 1.00 93.75 83 GLU A C 1
ATOM 683 O O . GLU A 1 83 ? -16.161 -4.239 3.836 1.00 93.75 83 GLU A O 1
ATOM 688 N N . LYS A 1 84 ? -16.142 -3.058 1.918 1.00 91.69 84 LYS A N 1
ATOM 689 C CA . LYS A 1 84 ? -14.920 -3.684 1.405 1.00 91.69 84 LYS A CA 1
ATOM 690 C C . LYS A 1 84 ? -13.700 -3.013 2.021 1.00 91.69 84 LYS A C 1
ATOM 692 O O . LYS A 1 84 ? -13.655 -1.790 2.144 1.00 91.69 84 LYS A O 1
ATOM 697 N N . ALA A 1 85 ? -12.702 -3.810 2.378 1.00 84.88 85 ALA A N 1
ATOM 698 C CA . ALA A 1 85 ? -11.404 -3.309 2.773 1.00 84.88 85 ALA A CA 1
ATOM 699 C C . ALA A 1 85 ? -10.818 -2.462 1.642 1.00 84.88 85 ALA A C 1
ATOM 701 O O . ALA A 1 85 ? -10.891 -2.824 0.465 1.00 84.88 85 ALA A O 1
ATOM 702 N N . GLU A 1 86 ? -10.187 -1.348 2.007 1.00 78.19 86 GLU A N 1
ATOM 703 C CA . GLU A 1 86 ? -9.302 -0.662 1.078 1.00 78.19 86 GLU A CA 1
ATOM 704 C C . GLU A 1 86 ? -8.229 -1.641 0.609 1.00 78.19 86 GLU A C 1
ATOM 706 O O . GLU A 1 86 ? -7.528 -2.253 1.422 1.00 78.19 86 GLU A O 1
ATOM 711 N N . ASP A 1 87 ? -8.103 -1.762 -0.709 1.00 69.75 87 ASP A N 1
ATOM 712 C CA . ASP A 1 87 ? -7.137 -2.642 -1.344 1.00 69.75 87 ASP A CA 1
ATOM 713 C C . ASP A 1 87 ? -5.721 -2.149 -1.008 1.00 69.75 87 ASP A C 1
ATOM 715 O O . ASP A 1 87 ? -5.182 -1.222 -1.625 1.00 69.75 87 ASP A O 1
ATOM 719 N N . THR A 1 88 ? -5.147 -2.708 0.057 1.00 72.19 88 THR A N 1
ATOM 720 C CA . THR A 1 88 ? -3.819 -2.355 0.553 1.00 72.19 88 THR A CA 1
ATOM 721 C C . THR A 1 88 ? -2.801 -3.113 -0.275 1.00 72.19 88 THR A C 1
ATOM 723 O O . THR A 1 88 ? -2.277 -4.154 0.112 1.00 72.19 88 THR A O 1
ATOM 726 N N . GLN A 1 89 ? -2.526 -2.582 -1.464 1.00 80.25 89 GLN A N 1
ATOM 727 C CA . GLN A 1 89 ? -1.520 -3.152 -2.344 1.00 80.25 89 GLN A CA 1
ATOM 728 C C . GLN A 1 89 ? -0.128 -2.874 -1.774 1.00 80.25 89 GLN A C 1
ATOM 730 O O . GLN A 1 89 ? 0.449 -1.803 -1.978 1.00 80.25 89 GLN A O 1
ATOM 735 N N . VAL A 1 90 ? 0.399 -3.851 -1.040 1.00 92.06 90 VAL A N 1
ATOM 736 C CA . VAL A 1 90 ? 1.789 -3.860 -0.591 1.00 92.06 90 VAL A CA 1
ATOM 737 C C . VAL A 1 90 ? 2.687 -4.037 -1.811 1.00 92.06 90 VAL A C 1
ATOM 739 O O . VAL A 1 90 ? 2.477 -4.940 -2.620 1.00 92.06 90 VAL A O 1
ATOM 742 N N . ILE A 1 91 ? 3.698 -3.180 -1.945 1.00 95.81 91 ILE A N 1
ATOM 743 C CA . ILE A 1 91 ? 4.654 -3.281 -3.046 1.00 95.81 91 ILE A CA 1
ATOM 744 C C . ILE A 1 91 ? 5.561 -4.482 -2.792 1.00 95.81 91 ILE A C 1
ATOM 746 O O . ILE A 1 91 ? 6.259 -4.550 -1.782 1.00 95.81 91 ILE A O 1
ATOM 750 N N . GLN A 1 92 ? 5.575 -5.410 -3.736 1.00 95.75 92 GLN A N 1
ATOM 751 C CA . GLN A 1 92 ? 6.412 -6.605 -3.744 1.00 95.75 92 GLN A CA 1
ATOM 752 C C . GLN A 1 92 ? 6.877 -6.892 -5.178 1.00 95.75 92 GLN A C 1
ATOM 754 O O . GLN A 1 92 ? 6.638 -6.089 -6.085 1.00 95.75 92 GLN A O 1
ATOM 759 N N . ALA A 1 93 ? 7.562 -8.016 -5.399 1.00 96.56 93 ALA A N 1
ATOM 760 C CA . ALA A 1 93 ? 7.855 -8.473 -6.757 1.00 96.56 93 ALA A CA 1
ATOM 761 C C . ALA A 1 93 ? 6.566 -8.526 -7.602 1.00 96.56 93 ALA A C 1
ATOM 763 O O . ALA A 1 93 ? 5.492 -8.823 -7.087 1.00 96.56 93 ALA A O 1
ATOM 764 N N . GLU A 1 94 ? 6.680 -8.178 -8.882 1.00 96.00 94 GLU A N 1
ATOM 765 C CA . GLU A 1 94 ? 5.588 -8.092 -9.864 1.00 96.00 94 GLU A CA 1
ATOM 766 C C . GLU A 1 94 ? 4.573 -6.954 -9.653 1.00 96.00 94 GLU A C 1
ATOM 768 O O . GLU A 1 94 ? 3.742 -6.706 -10.529 1.00 96.00 94 GLU A O 1
ATOM 773 N N . SER A 1 95 ? 4.667 -6.183 -8.562 1.00 97.38 95 SER A N 1
ATOM 774 C CA . SER A 1 95 ? 3.848 -4.976 -8.392 1.00 97.38 95 SER A CA 1
ATOM 775 C C . SER A 1 95 ? 4.153 -3.927 -9.466 1.00 97.38 95 SER A C 1
ATOM 777 O O . SER A 1 95 ? 5.312 -3.697 -9.819 1.00 97.38 95 SER A O 1
ATOM 779 N N . ARG A 1 96 ? 3.103 -3.258 -9.957 1.00 97.31 96 ARG A N 1
ATOM 780 C CA . ARG A 1 96 ? 3.194 -2.120 -10.880 1.00 97.31 96 ARG A CA 1
ATOM 781 C C . ARG A 1 96 ? 3.178 -0.809 -10.113 1.00 97.31 96 ARG A C 1
ATOM 783 O O . ARG A 1 96 ? 2.395 -0.646 -9.181 1.00 97.31 96 ARG A O 1
ATOM 790 N N . LEU A 1 97 ? 4.044 0.117 -10.505 1.00 97.94 97 LEU A N 1
ATOM 791 C CA . LEU A 1 97 ? 4.118 1.443 -9.908 1.00 97.94 97 LEU A CA 1
ATOM 792 C C . LEU A 1 97 ? 4.163 2.503 -10.993 1.00 97.94 97 LEU A C 1
ATOM 794 O O . LEU A 1 97 ? 4.819 2.327 -12.025 1.00 97.94 97 LEU A O 1
ATOM 798 N N . LYS A 1 98 ? 3.505 3.628 -10.721 1.00 97.94 98 LYS A N 1
ATOM 799 C CA . LYS A 1 98 ? 3.636 4.818 -11.554 1.00 97.94 98 LYS A CA 1
ATOM 800 C C . LYS A 1 98 ? 4.962 5.510 -11.282 1.00 97.94 98 LYS A C 1
ATOM 802 O O . LYS A 1 98 ? 5.475 5.493 -10.162 1.00 97.94 98 LYS A O 1
ATOM 807 N N . ILE A 1 99 ? 5.501 6.144 -12.311 1.00 98.19 99 ILE A N 1
ATOM 808 C CA . ILE A 1 99 ? 6.693 6.969 -12.175 1.00 98.19 99 ILE A CA 1
ATOM 809 C C . ILE A 1 99 ? 6.298 8.405 -11.840 1.00 98.19 99 ILE A C 1
ATOM 811 O O . ILE A 1 99 ? 5.516 9.035 -12.548 1.00 98.19 99 ILE A O 1
ATOM 815 N N . ALA A 1 100 ? 6.846 8.908 -10.736 1.00 97.31 100 ALA A N 1
ATOM 816 C CA . ALA A 1 100 ? 6.626 10.254 -10.218 1.00 97.31 100 ALA A CA 1
ATOM 817 C C . ALA A 1 100 ? 7.765 11.211 -10.606 1.00 97.31 100 ALA A C 1
ATOM 819 O O . ALA A 1 100 ? 8.111 12.111 -9.844 1.00 97.31 100 ALA A O 1
ATOM 820 N N . ASP A 1 101 ? 8.374 11.011 -11.773 1.00 96.69 101 ASP A N 1
ATOM 821 C CA . ASP A 1 101 ? 9.392 11.899 -12.323 1.00 96.69 101 ASP A CA 1
ATOM 822 C C . ASP A 1 101 ? 9.249 12.059 -13.843 1.00 96.69 101 ASP A C 1
ATOM 824 O O . ASP A 1 101 ? 8.504 11.341 -14.509 1.00 96.69 101 ASP A O 1
ATOM 828 N N . ASN A 1 102 ? 9.984 13.013 -14.408 1.00 95.19 102 ASN A N 1
ATOM 829 C CA . ASN A 1 102 ? 10.018 13.274 -15.846 1.00 95.19 102 ASN A CA 1
ATOM 830 C C . ASN A 1 102 ? 11.130 12.514 -16.602 1.00 95.19 102 ASN A C 1
ATOM 832 O O . ASN A 1 102 ? 11.561 12.969 -17.659 1.00 95.19 102 ASN A O 1
ATOM 836 N N . SER A 1 103 ? 11.619 11.371 -16.105 1.00 95.50 103 SER A N 1
ATOM 837 C CA . SER A 1 103 ? 12.681 10.584 -16.771 1.00 95.50 103 SER A CA 1
ATOM 838 C C . SER A 1 103 ? 12.262 9.968 -18.116 1.00 95.50 103 SER A C 1
ATOM 840 O O . SER A 1 103 ? 13.104 9.494 -18.883 1.00 95.50 103 SER A O 1
ATOM 842 N N . GLY A 1 104 ? 10.960 9.966 -18.406 1.00 94.88 104 GLY A N 1
ATOM 843 C CA . GLY A 1 104 ? 10.359 9.380 -19.601 1.00 94.88 104 GLY A CA 1
ATOM 844 C C . GLY A 1 104 ? 9.621 8.073 -19.326 1.00 94.88 104 GLY A C 1
ATOM 845 O O . GLY A 1 104 ? 8.712 7.735 -20.078 1.00 94.88 104 GLY A O 1
ATOM 846 N N . ALA A 1 105 ? 9.923 7.367 -18.236 1.00 97.69 105 ALA A N 1
ATOM 847 C CA . ALA A 1 105 ? 9.142 6.206 -17.820 1.00 97.69 105 ALA A CA 1
ATOM 848 C C . ALA A 1 105 ? 7.772 6.634 -17.258 1.00 97.69 105 ALA A C 1
ATOM 850 O O . ALA A 1 105 ? 7.652 7.672 -16.617 1.00 97.69 105 ALA A O 1
ATOM 851 N N . ARG A 1 106 ? 6.733 5.831 -17.504 1.00 97.50 106 ARG A N 1
ATOM 852 C CA . ARG A 1 106 ? 5.366 6.039 -16.984 1.00 97.50 106 ARG A CA 1
ATOM 853 C C . ARG A 1 106 ? 4.975 4.973 -15.970 1.00 97.50 106 ARG A C 1
ATOM 855 O O . ARG A 1 106 ? 4.363 5.280 -14.952 1.00 97.50 106 ARG A O 1
ATOM 862 N N . GLU A 1 107 ? 5.350 3.729 -16.247 1.00 98.19 107 GLU A N 1
ATOM 863 C CA . GLU A 1 107 ? 5.031 2.577 -15.410 1.00 98.19 107 GLU A CA 1
ATOM 864 C C . GLU A 1 107 ? 6.232 1.634 -15.331 1.00 98.19 107 GLU A C 1
ATOM 866 O O . GLU A 1 107 ? 6.845 1.298 -16.352 1.00 98.19 107 GLU A O 1
ATOM 871 N N . ILE A 1 108 ? 6.529 1.172 -14.120 1.00 98.38 108 ILE A N 1
ATOM 872 C CA . ILE A 1 108 ? 7.545 0.159 -13.841 1.00 98.38 108 ILE A CA 1
ATOM 873 C C . ILE A 1 108 ? 6.915 -1.077 -13.193 1.00 98.38 108 ILE A C 1
ATOM 875 O O . ILE A 1 108 ? 5.891 -0.987 -12.518 1.00 98.38 108 ILE A O 1
ATOM 879 N N . LEU A 1 109 ? 7.542 -2.236 -13.391 1.00 98.38 109 LEU A N 1
ATOM 880 C CA . LEU A 1 109 ? 7.244 -3.480 -12.683 1.00 98.38 109 LEU A CA 1
ATOM 881 C C . LEU A 1 109 ? 8.408 -3.819 -11.759 1.00 98.38 109 LEU A C 1
ATOM 883 O O . LEU A 1 109 ? 9.543 -3.948 -12.222 1.00 98.38 109 LEU A O 1
ATOM 887 N N . THR A 1 110 ? 8.122 -3.994 -10.474 1.00 98.31 110 THR A N 1
ATOM 888 C CA . THR A 1 110 ? 9.110 -4.395 -9.471 1.00 98.31 110 THR A CA 1
ATOM 889 C C . THR A 1 110 ? 9.630 -5.798 -9.758 1.00 98.31 110 THR A C 1
ATOM 891 O O . THR A 1 110 ? 8.858 -6.744 -9.872 1.00 98.31 110 THR A O 1
ATOM 894 N N . ILE A 1 111 ? 10.949 -5.948 -9.829 1.00 97.31 111 ILE A N 1
ATOM 895 C CA . ILE A 1 111 ? 11.628 -7.246 -9.930 1.00 97.31 111 ILE A CA 1
ATOM 896 C C . ILE A 1 111 ? 12.057 -7.698 -8.535 1.00 97.31 111 ILE A C 1
ATOM 898 O O . ILE A 1 111 ? 11.807 -8.831 -8.134 1.00 97.31 111 ILE A O 1
ATOM 902 N N . LYS A 1 112 ? 12.706 -6.802 -7.782 1.00 96.00 112 LYS A N 1
ATOM 903 C CA . LYS A 1 112 ? 13.280 -7.114 -6.471 1.00 96.00 112 LYS A CA 1
ATOM 904 C C . LYS A 1 112 ? 13.262 -5.901 -5.553 1.00 96.00 112 LYS A C 1
ATOM 906 O O . LYS A 1 112 ? 13.609 -4.799 -5.971 1.00 96.00 112 LYS A O 1
ATOM 911 N N . VAL A 1 113 ? 12.938 -6.127 -4.284 1.00 97.19 113 VAL A N 1
ATOM 912 C CA . VAL A 1 113 ? 13.098 -5.130 -3.220 1.00 97.19 113 VAL A CA 1
ATOM 913 C C . VAL A 1 113 ? 14.513 -5.216 -2.643 1.00 97.19 113 VAL A C 1
ATOM 915 O O . VAL A 1 113 ? 14.991 -6.308 -2.335 1.00 97.19 113 VAL A O 1
ATOM 918 N N . LEU A 1 114 ? 15.206 -4.081 -2.515 1.00 95.38 114 LEU A N 1
ATOM 919 C CA . LEU A 1 114 ? 16.556 -4.018 -1.945 1.00 95.38 114 LEU A CA 1
ATOM 920 C C . LEU A 1 114 ? 16.526 -3.812 -0.420 1.00 95.38 114 LEU A C 1
ATOM 922 O O . LEU A 1 114 ? 15.552 -3.320 0.144 1.00 95.38 114 LEU A O 1
ATOM 926 N N . GLY A 1 115 ? 17.624 -4.174 0.255 1.00 91.38 115 GLY A N 1
ATOM 927 C CA . GLY A 1 115 ? 17.785 -4.013 1.710 1.00 91.38 115 GLY A CA 1
ATOM 928 C C . GLY A 1 115 ? 17.841 -5.314 2.520 1.00 91.38 115 GLY A C 1
ATOM 929 O O . GLY A 1 115 ? 17.600 -5.283 3.719 1.00 91.38 115 GLY A O 1
ATOM 930 N N . GLY A 1 116 ? 18.130 -6.456 1.888 1.00 89.00 116 GLY A N 1
ATOM 931 C CA . GLY A 1 116 ? 18.394 -7.727 2.576 1.00 89.00 116 GLY A CA 1
ATOM 932 C C . GLY A 1 116 ? 17.975 -8.954 1.763 1.00 89.00 116 GLY A C 1
ATOM 933 O O . GLY A 1 116 ? 17.115 -8.859 0.889 1.00 89.00 116 GLY A O 1
ATOM 934 N N . SER A 1 117 ? 18.564 -10.117 2.056 1.00 86.56 117 SER A N 1
ATOM 935 C CA . SER A 1 117 ? 18.317 -11.365 1.308 1.00 86.56 117 SER A CA 1
ATOM 936 C C . SER A 1 117 ? 16.888 -11.903 1.453 1.00 86.56 117 SER A C 1
ATOM 938 O O . SER A 1 117 ? 16.379 -12.533 0.533 1.00 86.56 117 SER A O 1
ATOM 940 N N . GLY A 1 118 ? 16.222 -11.637 2.583 1.00 89.06 118 GLY A N 1
ATOM 941 C CA . GLY A 1 118 ? 14.859 -12.104 2.870 1.00 89.06 118 GLY A CA 1
ATOM 942 C C . GLY A 1 118 ? 13.757 -11.062 2.659 1.00 89.06 118 GLY A C 1
ATOM 943 O O . GLY A 1 118 ? 12.602 -11.322 3.002 1.00 89.06 118 GLY A O 1
ATOM 944 N N . ARG A 1 119 ? 14.085 -9.868 2.148 1.00 93.62 119 ARG A N 1
ATOM 945 C CA . ARG A 1 119 ? 13.123 -8.765 2.060 1.00 93.62 119 ARG A CA 1
ATOM 946 C C . ARG A 1 119 ? 12.163 -8.963 0.883 1.00 93.62 119 ARG A C 1
ATOM 948 O O . ARG A 1 119 ? 12.589 -8.998 -0.267 1.00 93.62 119 ARG A O 1
ATOM 955 N N . LYS A 1 120 ? 10.861 -9.065 1.178 1.00 94.12 120 LYS A N 1
ATOM 956 C CA . LYS A 1 120 ? 9.800 -9.331 0.182 1.00 94.12 120 LYS A CA 1
ATOM 957 C C . LYS A 1 120 ? 8.974 -8.103 -0.195 1.00 94.12 120 LYS A C 1
ATOM 959 O O . LYS A 1 120 ? 8.444 -8.047 -1.298 1.00 94.12 120 LYS A O 1
ATOM 964 N N . THR A 1 121 ? 8.873 -7.134 0.711 1.00 95.69 121 THR A N 1
ATOM 965 C CA . THR A 1 121 ? 7.979 -5.980 0.582 1.00 95.69 121 THR A CA 1
ATOM 966 C C . THR A 1 121 ? 8.743 -4.668 0.707 1.00 95.69 121 THR A C 1
ATOM 968 O O . THR A 1 121 ? 9.684 -4.566 1.502 1.00 95.69 121 THR A O 1
ATOM 971 N N . ALA A 1 122 ? 8.311 -3.669 -0.055 1.00 95.38 122 ALA A N 1
ATOM 972 C CA . ALA A 1 122 ? 8.816 -2.305 -0.028 1.00 95.38 122 ALA A CA 1
ATOM 973 C C . ALA A 1 122 ? 7.749 -1.349 0.515 1.00 95.38 122 ALA A C 1
ATOM 975 O O . ALA A 1 122 ? 6.552 -1.528 0.285 1.00 95.38 122 ALA A O 1
ATOM 976 N N . ASN A 1 123 ? 8.200 -0.314 1.206 1.00 94.31 123 ASN A N 1
ATOM 977 C CA . ASN A 1 123 ? 7.413 0.836 1.608 1.00 94.31 123 ASN A CA 1
ATOM 978 C C . ASN A 1 123 ? 8.146 2.127 1.200 1.00 94.31 123 ASN A C 1
ATOM 980 O O . ASN A 1 123 ? 9.191 2.086 0.552 1.00 94.31 123 ASN A O 1
ATOM 984 N N . ILE A 1 124 ? 7.575 3.278 1.539 1.00 95.19 124 ILE A N 1
ATOM 985 C CA . ILE A 1 124 ? 8.144 4.598 1.248 1.00 95.19 124 ILE A CA 1
ATOM 986 C C . ILE A 1 124 ? 9.607 4.671 1.721 1.00 95.19 124 ILE A C 1
ATOM 988 O O . ILE A 1 124 ? 9.913 4.295 2.849 1.00 95.19 124 ILE A O 1
ATOM 992 N N . GLY A 1 125 ? 10.501 5.167 0.861 1.00 94.88 125 GLY A N 1
ATOM 993 C CA . GLY A 1 125 ? 11.940 5.281 1.129 1.00 94.88 125 GLY A CA 1
ATOM 994 C C . GLY A 1 125 ? 12.766 4.056 0.739 1.00 94.88 125 GLY A C 1
ATOM 995 O O . GLY A 1 125 ? 13.986 4.164 0.611 1.00 94.88 125 GLY A O 1
ATOM 996 N N . ASP A 1 126 ? 12.131 2.915 0.472 1.00 95.88 126 ASP A N 1
ATOM 997 C CA . ASP A 1 126 ? 12.843 1.729 0.013 1.00 95.88 126 ASP A CA 1
ATOM 998 C C . ASP A 1 126 ? 13.223 1.821 -1.461 1.00 95.88 126 ASP A C 1
ATOM 1000 O O . ASP A 1 126 ? 12.498 2.376 -2.290 1.00 95.88 126 ASP A O 1
ATOM 1004 N N . VAL A 1 127 ? 14.355 1.205 -1.796 1.00 97.00 127 VAL A N 1
ATOM 1005 C CA . VAL A 1 127 ? 14.814 1.078 -3.178 1.00 97.00 127 VAL A CA 1
ATOM 1006 C C . VAL A 1 127 ? 14.408 -0.278 -3.737 1.00 97.00 127 VAL A C 1
ATOM 1008 O O . VAL A 1 127 ? 14.588 -1.320 -3.105 1.00 97.00 127 VAL A O 1
ATOM 1011 N N . ILE A 1 128 ? 13.911 -0.267 -4.965 1.00 97.88 128 ILE A N 1
ATOM 1012 C CA . ILE A 1 128 ? 13.576 -1.448 -5.747 1.00 97.88 128 ILE A CA 1
ATOM 1013 C C . ILE A 1 128 ? 14.392 -1.483 -7.039 1.00 97.88 128 ILE A C 1
ATOM 1015 O O . ILE A 1 128 ? 14.778 -0.449 -7.583 1.00 97.88 128 ILE A O 1
ATOM 1019 N N . VAL A 1 129 ? 14.630 -2.689 -7.544 1.00 98.12 129 VAL A N 1
ATOM 1020 C CA . VAL A 1 129 ? 15.028 -2.930 -8.933 1.00 98.12 129 VAL A CA 1
ATOM 1021 C C . VAL A 1 129 ? 13.762 -3.250 -9.711 1.00 98.12 129 VAL A C 1
ATOM 1023 O O . VAL A 1 129 ? 12.976 -4.100 -9.286 1.00 98.12 129 VAL A O 1
ATOM 1026 N N . ALA A 1 130 ? 13.557 -2.575 -10.834 1.00 98.31 130 ALA A N 1
ATOM 1027 C CA . ALA A 1 130 ? 12.334 -2.660 -11.613 1.00 98.31 130 ALA A CA 1
ATOM 1028 C C . ALA A 1 130 ? 12.619 -2.604 -13.116 1.00 98.31 130 ALA A C 1
ATOM 1030 O O . ALA A 1 130 ? 13.629 -2.057 -13.542 1.00 98.31 130 ALA A O 1
ATOM 1031 N N . THR A 1 131 ? 11.716 -3.149 -13.927 1.00 98.50 131 THR A N 1
ATOM 1032 C CA . THR A 1 131 ? 11.748 -3.011 -15.391 1.00 98.50 131 THR A CA 1
ATOM 1033 C C . THR A 1 131 ? 10.707 -2.001 -15.848 1.00 98.50 131 THR A C 1
ATOM 1035 O O . THR A 1 131 ? 9.582 -1.975 -15.344 1.00 98.50 131 THR A O 1
ATOM 1038 N N . VAL A 1 132 ? 11.066 -1.170 -16.817 1.00 98.50 132 VAL A N 1
ATOM 1039 C CA . VAL A 1 132 ? 10.188 -0.148 -17.380 1.00 98.50 132 VAL A CA 1
ATOM 1040 C C . VAL A 1 132 ? 9.217 -0.797 -18.354 1.00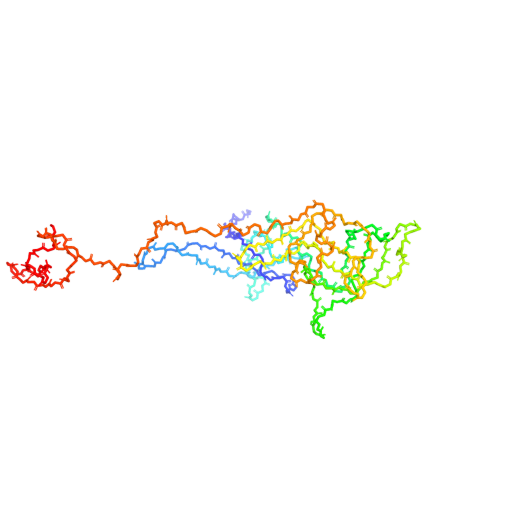 98.50 132 VAL A C 1
ATOM 1042 O O . VAL A 1 132 ? 9.608 -1.372 -19.370 1.00 98.50 132 VAL A O 1
ATOM 1045 N N . LYS A 1 133 ? 7.923 -0.704 -18.056 1.00 98.31 133 LYS A N 1
ATOM 1046 C CA . LYS A 1 133 ? 6.863 -1.342 -18.846 1.00 98.31 133 LYS A CA 1
ATOM 1047 C C . LYS A 1 133 ? 6.192 -0.380 -19.812 1.00 98.31 133 LYS A C 1
ATOM 1049 O O . LYS A 1 133 ? 5.811 -0.795 -20.908 1.00 98.31 133 LYS A O 1
ATOM 1054 N N . GLN A 1 134 ? 6.111 0.893 -19.442 1.00 98.06 134 GLN A N 1
ATOM 1055 C CA . GLN A 1 134 ? 5.616 1.962 -20.300 1.00 98.06 134 GLN A CA 1
ATOM 1056 C C . GLN A 1 134 ? 6.557 3.159 -20.213 1.00 98.06 134 GLN A C 1
ATOM 1058 O O . GLN A 1 134 ? 6.956 3.551 -19.117 1.00 98.06 134 GLN A O 1
ATOM 1063 N N . ALA A 1 135 ? 6.894 3.741 -21.360 1.00 97.31 135 ALA A N 1
ATOM 1064 C CA . ALA A 1 135 ? 7.741 4.921 -21.465 1.00 97.31 135 ALA A CA 1
ATOM 1065 C C . ALA A 1 135 ? 7.256 5.820 -22.608 1.0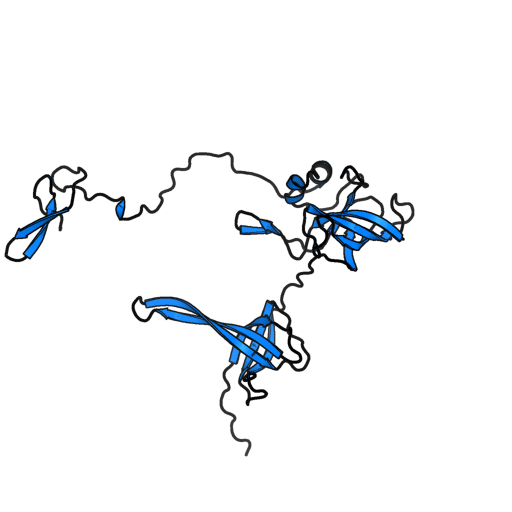0 97.31 135 ALA A C 1
ATOM 1067 O O . ALA A 1 135 ? 6.714 5.339 -23.602 1.00 97.31 135 ALA A O 1
ATOM 1068 N N . THR A 1 136 ? 7.449 7.124 -22.450 1.00 96.12 136 THR A N 1
ATOM 1069 C CA . THR A 1 136 ? 7.230 8.133 -23.483 1.00 96.12 136 THR A CA 1
ATOM 1070 C C . THR A 1 136 ? 8.332 8.016 -24.550 1.00 96.12 136 THR A C 1
ATOM 1072 O O . THR A 1 136 ? 9.508 7.910 -24.185 1.00 96.12 136 THR A O 1
ATOM 1075 N N . PRO A 1 137 ? 7.998 8.043 -25.856 1.00 94.69 137 PRO A N 1
ATOM 1076 C CA . PRO A 1 137 ? 8.994 8.053 -26.928 1.00 94.69 137 PRO A CA 1
ATOM 1077 C C . PRO A 1 137 ? 9.994 9.208 -26.772 1.00 94.69 137 PRO A C 1
ATOM 1079 O O . PRO A 1 137 ? 9.605 10.316 -26.417 1.00 94.69 137 PRO A O 1
ATOM 1082 N N . GLY A 1 138 ? 11.283 8.948 -27.010 1.00 90.69 138 GLY A N 1
ATOM 1083 C CA . GLY A 1 138 ? 12.350 9.952 -26.866 1.00 90.69 138 GLY A CA 1
ATOM 1084 C C . GLY A 1 138 ? 12.772 10.272 -25.423 1.00 90.69 138 GLY A C 1
ATOM 1085 O O . GLY A 1 138 ? 13.636 11.120 -25.222 1.00 90.69 138 GLY A O 1
ATOM 1086 N N . GLY A 1 139 ? 12.198 9.605 -24.415 1.00 90.00 139 GLY A N 1
ATOM 1087 C CA . GLY A 1 139 ? 12.613 9.752 -23.019 1.00 90.00 139 GLY A CA 1
ATOM 1088 C C . GLY A 1 139 ? 14.037 9.249 -22.737 1.00 90.00 139 GLY A C 1
ATOM 1089 O O . GLY A 1 139 ? 14.575 8.407 -23.456 1.00 90.00 139 GLY A O 1
ATOM 1090 N N . VAL A 1 140 ? 14.629 9.727 -21.635 1.00 91.25 140 VAL A N 1
ATOM 1091 C CA . VAL A 1 140 ? 15.963 9.304 -21.147 1.00 91.25 140 VAL A CA 1
ATOM 1092 C C . VAL A 1 140 ? 15.982 7.822 -20.750 1.00 91.25 140 VAL A C 1
ATOM 1094 O O . VAL A 1 140 ? 17.033 7.177 -20.737 1.00 91.25 140 VAL A O 1
ATOM 1097 N N . VAL A 1 141 ? 14.819 7.292 -20.379 1.00 95.12 141 VAL A N 1
ATOM 1098 C CA . VAL A 1 141 ? 14.589 5.889 -20.033 1.00 95.12 141 VAL A CA 1
ATOM 1099 C C . VAL A 1 141 ? 13.672 5.263 -21.080 1.00 95.12 141 VAL A C 1
ATOM 1101 O O . VAL A 1 141 ? 12.622 5.825 -21.397 1.00 95.12 141 VAL A O 1
ATOM 1104 N N . LYS A 1 142 ? 14.050 4.090 -21.597 1.00 96.00 142 LYS A N 1
ATOM 1105 C CA . LYS A 1 142 ? 13.308 3.367 -22.635 1.00 96.00 142 LYS A CA 1
ATOM 1106 C C . LYS A 1 142 ? 12.500 2.216 -22.037 1.00 96.00 142 LYS A C 1
ATOM 1108 O O . LYS A 1 142 ? 12.763 1.725 -20.940 1.00 96.00 142 LYS A O 1
ATOM 1113 N N . LYS A 1 143 ? 11.482 1.767 -22.775 1.00 97.25 143 LYS A N 1
ATOM 1114 C CA . LYS A 1 143 ? 10.717 0.562 -22.424 1.00 97.25 143 LYS A CA 1
ATOM 1115 C C . LYS A 1 143 ? 11.644 -0.658 -22.455 1.00 97.25 143 LYS A C 1
ATOM 1117 O O . LYS A 1 143 ? 12.374 -0.841 -23.420 1.00 97.25 143 LYS A O 1
ATOM 1122 N N . GLY A 1 144 ? 11.557 -1.504 -21.433 1.00 96.75 144 GLY A N 1
ATOM 1123 C CA . GLY A 1 144 ? 12.393 -2.695 -21.265 1.00 96.75 144 GLY A CA 1
ATOM 1124 C C . GLY A 1 144 ? 13.605 -2.477 -20.359 1.00 96.75 144 GLY A C 1
ATOM 1125 O O . GLY A 1 144 ? 14.072 -3.448 -19.767 1.00 96.75 144 GLY A O 1
ATOM 1126 N N . ASP A 1 145 ? 14.048 -1.229 -20.171 1.00 97.56 145 ASP A N 1
ATOM 1127 C CA . ASP A 1 145 ? 15.192 -0.912 -19.315 1.00 97.56 145 ASP A CA 1
ATOM 1128 C C . ASP A 1 145 ? 14.977 -1.428 -17.887 1.00 97.56 145 ASP A C 1
ATOM 1130 O O . ASP A 1 145 ? 13.884 -1.321 -17.319 1.00 97.56 145 ASP A O 1
ATOM 1134 N N . VAL A 1 146 ? 16.043 -1.959 -17.291 1.00 98.06 146 VAL A N 1
ATOM 1135 C CA . VAL A 1 146 ? 16.087 -2.298 -15.868 1.00 98.06 146 VAL A CA 1
ATOM 1136 C C . VAL A 1 146 ? 16.688 -1.119 -15.114 1.00 98.06 146 VAL A C 1
ATOM 1138 O O . VAL A 1 146 ? 17.777 -0.647 -15.432 1.00 98.06 146 VAL A O 1
ATOM 1141 N N . VAL A 1 147 ? 15.963 -0.625 -14.117 1.00 98.00 147 VAL A N 1
ATOM 1142 C CA . VAL A 1 147 ? 16.283 0.596 -13.379 1.00 98.00 147 VAL A CA 1
ATOM 1143 C C . VAL A 1 147 ? 16.186 0.372 -11.874 1.00 98.00 147 VAL A C 1
ATOM 1145 O O . VAL A 1 147 ? 15.457 -0.503 -11.402 1.00 98.00 147 VAL A O 1
ATOM 1148 N N . LYS A 1 148 ? 16.903 1.196 -11.107 1.00 98.12 148 LYS A N 1
ATOM 1149 C CA . LYS A 1 148 ? 16.663 1.356 -9.671 1.00 98.12 148 LYS A CA 1
ATOM 1150 C C . LYS A 1 148 ? 15.654 2.478 -9.464 1.00 98.12 148 LYS A C 1
ATOM 1152 O O . LYS A 1 148 ? 15.727 3.506 -10.133 1.00 98.12 148 LYS A O 1
ATOM 1157 N N . ALA A 1 149 ? 14.725 2.296 -8.538 1.00 98.25 149 ALA A N 1
ATOM 1158 C CA . ALA A 1 149 ? 13.753 3.321 -8.183 1.00 98.25 149 ALA A CA 1
ATOM 1159 C C . ALA A 1 149 ? 13.530 3.347 -6.672 1.00 98.25 149 ALA A C 1
ATOM 1161 O O . ALA A 1 149 ? 13.552 2.299 -6.032 1.00 98.25 149 ALA A O 1
ATOM 1162 N N . VAL A 1 150 ? 13.315 4.531 -6.106 1.00 98.00 150 VAL A N 1
ATOM 1163 C CA . VAL A 1 150 ? 12.888 4.692 -4.713 1.00 98.00 150 VAL A CA 1
ATOM 1164 C C . VAL A 1 150 ? 11.378 4.867 -4.656 1.00 98.00 150 VAL A C 1
ATOM 1166 O O . VAL A 1 150 ? 10.804 5.609 -5.455 1.00 98.00 150 VAL A O 1
ATOM 1169 N N . ILE A 1 151 ? 10.727 4.195 -3.712 1.00 97.69 151 ILE A N 1
ATOM 1170 C CA . ILE A 1 151 ? 9.294 4.350 -3.470 1.00 97.69 151 ILE A CA 1
ATOM 1171 C C . ILE A 1 151 ? 9.034 5.693 -2.791 1.00 97.69 151 ILE A C 1
ATOM 1173 O O . ILE A 1 151 ? 9.571 5.961 -1.718 1.00 97.69 151 ILE A O 1
ATOM 1177 N N . VAL A 1 152 ? 8.182 6.527 -3.389 1.00 96.56 152 VAL A N 1
ATOM 1178 C CA . VAL A 1 152 ? 7.844 7.859 -2.856 1.00 96.56 152 VAL A CA 1
ATOM 1179 C C . VAL A 1 152 ? 6.421 7.948 -2.308 1.00 96.56 152 VAL A C 1
ATOM 1181 O O . VAL A 1 152 ? 6.164 8.764 -1.425 1.00 96.56 152 VAL A O 1
ATOM 1184 N N . ARG A 1 153 ? 5.509 7.103 -2.806 1.00 95.62 153 ARG A N 1
ATOM 1185 C CA . ARG A 1 153 ? 4.104 7.026 -2.381 1.00 95.62 153 ARG A CA 1
ATOM 1186 C C . ARG A 1 153 ? 3.647 5.574 -2.313 1.00 95.62 153 ARG A C 1
ATOM 1188 O O . ARG A 1 153 ? 4.002 4.789 -3.194 1.00 95.62 153 ARG A O 1
ATOM 1195 N N . THR A 1 154 ? 2.854 5.233 -1.297 1.00 95.25 154 THR A N 1
ATOM 1196 C CA . THR A 1 154 ? 2.258 3.900 -1.138 1.00 95.25 154 THR A CA 1
ATOM 1197 C C . THR A 1 154 ? 0.790 3.963 -0.731 1.00 95.25 154 THR A C 1
ATOM 1199 O O . THR A 1 154 ? 0.399 4.780 0.105 1.00 95.25 154 THR A O 1
ATOM 1202 N N . LYS A 1 155 ? -0.010 3.042 -1.280 1.00 92.75 155 LYS A N 1
ATOM 1203 C CA . LYS A 1 155 ? -1.424 2.848 -0.926 1.00 92.75 155 LYS A CA 1
ATOM 1204 C C . LYS A 1 155 ? -1.602 2.091 0.390 1.00 92.75 155 LYS A C 1
ATOM 1206 O O . LYS A 1 155 ? -2.518 2.370 1.157 1.00 92.75 155 LYS A O 1
ATOM 1211 N N . SER A 1 156 ? -0.696 1.157 0.696 1.00 89.69 156 SER A N 1
ATOM 1212 C CA . SER A 1 156 ? -0.679 0.459 1.992 1.00 89.69 156 SER A CA 1
ATOM 1213 C C . SER A 1 156 ? -0.422 1.405 3.169 1.00 89.69 156 SER A C 1
ATOM 1215 O O . SER A 1 156 ? -0.887 1.160 4.281 1.00 89.69 156 SER A O 1
ATOM 1217 N N . GLY A 1 157 ? 0.317 2.483 2.903 1.00 87.44 157 GLY A N 1
ATOM 1218 C CA . GLY A 1 157 ? 0.774 3.461 3.872 1.00 87.44 157 GLY A CA 1
ATOM 1219 C C . GLY A 1 157 ? 1.973 3.023 4.710 1.00 87.44 157 GLY A C 1
ATOM 1220 O O . GLY A 1 157 ? 2.356 1.849 4.745 1.00 87.44 157 GLY A O 1
ATOM 1221 N N . ALA A 1 158 ? 2.563 3.997 5.399 1.00 87.94 158 ALA A N 1
ATOM 1222 C CA . ALA A 1 158 ? 3.634 3.816 6.371 1.00 87.94 158 ALA A CA 1
ATOM 1223 C C . ALA A 1 158 ? 3.192 4.337 7.745 1.00 87.94 158 ALA A C 1
ATOM 1225 O O . ALA A 1 158 ? 2.506 5.356 7.846 1.00 87.94 158 ALA A O 1
ATOM 1226 N N . ARG A 1 159 ? 3.568 3.619 8.806 1.00 86.25 159 ARG A N 1
ATOM 1227 C CA . ARG A 1 159 ? 3.293 4.008 10.193 1.00 86.25 159 ARG A CA 1
ATOM 1228 C C . ARG A 1 159 ? 4.458 4.834 10.721 1.00 86.25 159 ARG A C 1
ATOM 1230 O O . ARG A 1 159 ? 5.601 4.397 10.624 1.00 86.25 159 ARG A O 1
ATOM 1237 N N . ARG A 1 160 ? 4.161 5.982 11.318 1.00 89.31 160 ARG A N 1
ATOM 1238 C CA . ARG A 1 160 ? 5.143 6.854 11.965 1.00 89.31 160 ARG A CA 1
ATOM 1239 C C . ARG A 1 160 ? 5.304 6.516 13.448 1.00 89.31 160 ARG A C 1
ATOM 1241 O O . ARG A 1 160 ? 4.491 5.798 14.035 1.00 89.31 160 ARG A O 1
ATOM 1248 N N . THR A 1 161 ? 6.369 7.034 14.056 1.00 85.44 161 THR A N 1
ATOM 1249 C CA . THR A 1 161 ? 6.709 6.821 15.474 1.00 85.44 161 THR A CA 1
ATOM 1250 C C . THR A 1 161 ? 5.673 7.402 16.436 1.00 85.44 161 THR A C 1
ATOM 1252 O O . THR A 1 161 ? 5.415 6.806 17.476 1.00 85.44 161 THR A O 1
ATOM 1255 N N . ASP A 1 162 ? 5.019 8.501 16.055 1.00 86.06 162 ASP A N 1
ATOM 1256 C CA . ASP A 1 162 ? 3.890 9.107 16.776 1.00 86.06 162 ASP A CA 1
ATOM 1257 C C . ASP A 1 162 ? 2.582 8.293 16.667 1.00 86.06 162 ASP A C 1
ATOM 1259 O O . ASP A 1 162 ? 1.580 8.624 17.294 1.00 86.06 162 ASP A O 1
ATOM 1263 N N . GLY A 1 163 ? 2.574 7.211 15.879 1.00 80.19 163 GLY A N 1
ATOM 1264 C CA . GLY A 1 163 ? 1.407 6.366 15.638 1.00 80.19 163 GLY A CA 1
ATOM 1265 C C . GLY A 1 163 ? 0.508 6.827 14.490 1.00 80.19 163 GLY A C 1
ATOM 1266 O O . GLY A 1 163 ? -0.411 6.086 14.133 1.00 80.19 163 GLY A O 1
ATOM 1267 N N . SER A 1 164 ? 0.779 7.984 13.880 1.00 86.44 164 SER A N 1
ATOM 1268 C CA . SER A 1 164 ? 0.078 8.429 12.675 1.00 86.44 164 SER A CA 1
ATOM 1269 C C . SER A 1 164 ? 0.418 7.534 11.474 1.00 86.44 164 SER A C 1
ATOM 1271 O O . SER A 1 164 ? 1.469 6.888 11.423 1.00 86.44 164 SER A O 1
ATOM 1273 N N . TYR A 1 165 ? -0.485 7.480 10.494 1.00 87.38 165 TYR A N 1
ATOM 1274 C CA . TYR A 1 165 ? -0.261 6.781 9.229 1.00 87.38 165 TYR A CA 1
ATOM 1275 C C . TYR A 1 165 ? -0.203 7.793 8.094 1.00 87.38 165 TYR A C 1
ATOM 1277 O O . TYR A 1 165 ? -1.032 8.699 8.025 1.00 87.38 165 TYR A O 1
ATOM 1285 N N . ILE A 1 166 ? 0.751 7.611 7.187 1.00 89.94 166 ILE A N 1
ATOM 1286 C CA . ILE A 1 166 ? 0.768 8.294 5.896 1.00 89.94 166 ILE A CA 1
ATOM 1287 C C . ILE A 1 166 ? 0.314 7.317 4.823 1.00 89.94 166 ILE A C 1
ATOM 1289 O O . ILE A 1 166 ? 0.879 6.234 4.705 1.00 89.94 166 ILE A O 1
ATOM 1293 N N . LYS A 1 167 ? -0.713 7.686 4.063 1.00 90.12 167 LYS A N 1
ATOM 1294 C CA . LYS A 1 167 ? -1.239 6.921 2.930 1.00 90.12 167 LYS A CA 1
ATOM 1295 C C . LYS A 1 167 ? -1.396 7.850 1.736 1.00 90.12 167 LYS A C 1
ATOM 1297 O O . LYS A 1 167 ? -1.688 9.029 1.910 1.00 90.12 167 LYS A O 1
ATOM 1302 N N . PHE A 1 168 ? -1.209 7.298 0.546 1.00 92.94 168 PHE A N 1
ATOM 1303 C CA . PHE A 1 168 ? -1.454 7.972 -0.722 1.00 92.94 168 PHE A CA 1
ATOM 1304 C C . PHE A 1 168 ? -2.454 7.168 -1.548 1.00 92.94 168 PHE A C 1
ATOM 1306 O O . PHE A 1 168 ? -2.613 5.967 -1.339 1.00 92.94 168 PHE A O 1
ATOM 1313 N N . ASP A 1 169 ? -3.066 7.809 -2.536 1.00 91.50 169 ASP A N 1
ATOM 1314 C CA . ASP A 1 169 ? -4.053 7.153 -3.401 1.00 91.50 169 ASP A CA 1
ATOM 1315 C C . ASP A 1 169 ? -3.425 6.082 -4.309 1.00 91.50 169 ASP A C 1
ATOM 1317 O O . ASP A 1 169 ? -4.085 5.126 -4.724 1.00 91.50 169 ASP A O 1
ATOM 1321 N N . GLU A 1 170 ? -2.128 6.218 -4.609 1.00 93.75 170 GLU A N 1
ATOM 1322 C CA . GLU A 1 170 ? -1.410 5.361 -5.548 1.00 93.75 170 GLU A CA 1
ATOM 1323 C C . GLU A 1 170 ? 0.015 5.005 -5.108 1.00 93.75 170 GLU A C 1
ATOM 1325 O O . GLU A 1 170 ? 0.694 5.745 -4.390 1.00 93.75 170 GLU A O 1
ATOM 1330 N N . ASN A 1 171 ? 0.491 3.867 -5.618 1.00 96.62 171 ASN A N 1
ATOM 1331 C CA . ASN A 1 171 ? 1.882 3.447 -5.511 1.00 96.62 171 ASN A CA 1
ATOM 1332 C C . ASN A 1 171 ? 2.719 4.157 -6.584 1.00 96.62 171 ASN A C 1
ATOM 1334 O O . ASN A 1 171 ? 2.498 3.958 -7.784 1.00 96.62 171 ASN A O 1
ATOM 1338 N N . ALA A 1 172 ? 3.701 4.953 -6.159 1.00 97.44 172 ALA A N 1
ATOM 1339 C CA . ALA A 1 172 ? 4.571 5.683 -7.073 1.00 97.44 172 ALA A CA 1
ATOM 1340 C C . ALA A 1 172 ? 6.039 5.632 -6.648 1.00 97.44 172 ALA A C 1
ATOM 1342 O O . ALA A 1 172 ? 6.369 5.592 -5.458 1.00 97.44 172 ALA A O 1
ATOM 1343 N N . ALA A 1 173 ? 6.921 5.664 -7.642 1.00 98.12 173 ALA A N 1
ATOM 1344 C CA . ALA A 1 173 ? 8.361 5.613 -7.459 1.00 98.12 173 ALA A CA 1
ATOM 1345 C C . ALA A 1 173 ? 9.080 6.648 -8.330 1.00 98.12 173 ALA A C 1
ATOM 1347 O O . ALA A 1 173 ? 8.564 7.091 -9.354 1.00 98.12 173 ALA A O 1
ATOM 1348 N N . VAL A 1 174 ? 10.289 7.016 -7.923 1.00 98.25 174 VAL A N 1
ATOM 1349 C CA . VAL A 1 174 ? 11.193 7.897 -8.672 1.00 98.25 174 VAL A CA 1
ATOM 1350 C C . VAL A 1 174 ? 12.402 7.081 -9.091 1.00 98.25 174 VAL A C 1
ATOM 1352 O O . VAL A 1 174 ? 12.981 6.374 -8.265 1.00 98.25 174 VAL A O 1
ATOM 1355 N N . ILE A 1 175 ? 12.786 7.162 -10.362 1.00 98.12 175 ILE A N 1
ATOM 1356 C CA . ILE A 1 175 ? 13.948 6.439 -10.873 1.00 98.12 175 ILE A CA 1
ATOM 1357 C C . ILE A 1 175 ? 15.210 7.119 -10.351 1.00 98.12 175 ILE A C 1
ATOM 1359 O O . ILE A 1 175 ? 15.369 8.336 -10.458 1.00 98.12 175 ILE A O 1
ATOM 1363 N N . ILE A 1 176 ? 16.130 6.325 -9.814 1.00 97.75 176 ILE A N 1
ATOM 1364 C CA . ILE A 1 176 ? 17.378 6.801 -9.223 1.00 97.75 176 ILE A CA 1
ATOM 1365 C C . ILE A 1 176 ? 18.594 6.214 -9.939 1.00 97.75 176 ILE A C 1
ATOM 1367 O O . ILE A 1 176 ? 18.537 5.137 -10.535 1.00 97.75 176 ILE A O 1
ATOM 1371 N N . ARG A 1 177 ? 19.705 6.945 -9.871 1.00 96.19 177 ARG A N 1
ATOM 1372 C CA . ARG A 1 177 ? 21.044 6.453 -10.213 1.00 96.19 177 ARG A CA 1
ATOM 1373 C C . ARG A 1 177 ? 21.662 5.722 -9.013 1.00 96.19 177 ARG A C 1
ATOM 1375 O O . ARG A 1 177 ? 21.069 5.651 -7.935 1.00 96.19 177 ARG A O 1
ATOM 1382 N N . ASP A 1 178 ? 22.867 5.189 -9.192 1.00 94.19 178 ASP A N 1
ATOM 1383 C CA . ASP A 1 178 ? 23.595 4.482 -8.131 1.00 94.19 178 ASP A CA 1
ATOM 1384 C C . ASP A 1 178 ? 23.993 5.384 -6.951 1.00 94.19 178 ASP A C 1
ATOM 1386 O O . ASP A 1 178 ? 24.052 4.916 -5.817 1.00 94.19 178 ASP A O 1
ATOM 1390 N N . ASP A 1 179 ? 24.159 6.688 -7.190 1.00 94.69 179 ASP A N 1
ATOM 1391 C CA . ASP A 1 179 ? 24.420 7.722 -6.177 1.00 94.69 179 ASP A CA 1
ATOM 1392 C C . ASP A 1 179 ? 23.154 8.186 -5.423 1.00 94.69 179 ASP A C 1
ATOM 1394 O O . ASP A 1 179 ? 23.199 9.164 -4.679 1.00 94.69 179 ASP A O 1
ATOM 1398 N N . LYS A 1 180 ? 22.008 7.517 -5.628 1.00 94.00 180 LYS A N 1
ATOM 1399 C CA . LYS A 1 180 ? 20.676 7.885 -5.107 1.00 94.00 180 LYS A CA 1
ATOM 1400 C C . LYS A 1 180 ? 20.109 9.213 -5.631 1.00 94.00 180 LYS A C 1
ATOM 1402 O O . LYS A 1 180 ? 19.041 9.636 -5.181 1.00 94.00 180 LYS A O 1
ATOM 1407 N N . SER A 1 181 ? 20.752 9.865 -6.600 1.00 95.94 181 SER A N 1
ATOM 1408 C CA . SER A 1 181 ? 20.180 11.042 -7.256 1.00 95.94 181 SER A CA 1
ATOM 1409 C C . SER A 1 181 ? 19.032 10.642 -8.196 1.00 95.94 181 SER A C 1
ATOM 1411 O O . SER A 1 181 ? 19.093 9.578 -8.824 1.00 95.94 181 SER A O 1
ATOM 1413 N N . PRO A 1 182 ? 17.978 11.471 -8.340 1.00 97.12 182 PRO A N 1
ATOM 1414 C CA . PRO A 1 182 ? 16.921 11.201 -9.306 1.00 97.12 182 PRO A CA 1
ATOM 1415 C C . PRO A 1 182 ? 17.469 11.265 -10.731 1.00 97.12 182 PRO A C 1
ATOM 1417 O O . PRO A 1 182 ? 18.266 12.145 -11.077 1.00 97.12 182 PRO A O 1
ATOM 1420 N N . ARG A 1 183 ? 17.027 10.330 -11.574 1.00 95.62 183 ARG A N 1
ATOM 1421 C CA . ARG A 1 183 ? 17.368 10.306 -12.999 1.00 95.62 183 ARG A CA 1
ATOM 1422 C C . ARG A 1 183 ? 16.624 11.401 -13.762 1.00 95.62 183 ARG A C 1
ATOM 1424 O O . ARG A 1 183 ? 17.219 12.008 -14.649 1.00 95.62 183 ARG A O 1
ATOM 1431 N N . GLY A 1 184 ? 15.368 11.663 -13.392 1.00 94.31 184 GLY A N 1
ATOM 1432 C CA . GLY A 1 184 ? 14.603 12.825 -13.846 1.00 94.31 184 GLY A CA 1
ATOM 1433 C C . GLY A 1 184 ? 15.080 14.139 -13.212 1.00 94.31 184 GLY A C 1
ATOM 1434 O O . GLY A 1 184 ? 15.777 14.150 -12.198 1.00 94.31 184 GLY A O 1
ATOM 1435 N N . THR A 1 185 ? 14.686 15.258 -13.814 1.00 94.38 185 THR A N 1
ATOM 1436 C CA . THR A 1 185 ? 14.979 16.619 -13.332 1.00 94.38 185 THR A CA 1
ATOM 1437 C C . THR A 1 185 ? 13.837 17.231 -12.520 1.00 94.38 185 THR A C 1
ATOM 1439 O O . THR A 1 185 ? 14.057 18.208 -11.811 1.00 94.38 185 THR A O 1
ATOM 1442 N N . ARG A 1 186 ? 12.627 16.662 -12.592 1.00 95.12 186 ARG A N 1
ATOM 1443 C CA . ARG A 1 186 ? 11.417 17.147 -11.916 1.00 95.12 186 ARG A CA 1
ATOM 1444 C C . ARG A 1 186 ? 10.634 15.985 -11.310 1.00 95.12 186 ARG A C 1
ATOM 1446 O O . ARG A 1 186 ? 10.488 14.951 -11.956 1.00 95.12 186 ARG A O 1
ATOM 1453 N N . ILE A 1 187 ? 10.111 16.192 -10.101 1.00 96.12 187 ILE A N 1
ATOM 1454 C CA . ILE A 1 187 ? 9.298 15.223 -9.352 1.00 96.12 187 ILE A CA 1
ATOM 1455 C C . ILE A 1 187 ? 7.824 15.644 -9.381 1.00 96.12 187 ILE A C 1
ATOM 1457 O O . ILE A 1 187 ? 7.512 16.837 -9.361 1.00 96.12 187 ILE A O 1
ATOM 1461 N N . PHE A 1 188 ? 6.917 14.670 -9.459 1.00 95.25 188 PHE A N 1
ATOM 1462 C CA . PHE A 1 188 ? 5.481 14.897 -9.619 1.00 95.25 188 PHE A CA 1
ATOM 1463 C C . PHE A 1 188 ? 4.677 14.589 -8.355 1.00 95.25 188 PHE A C 1
ATOM 1465 O O . PHE A 1 188 ? 4.688 13.468 -7.841 1.00 95.25 188 PHE A O 1
ATOM 1472 N N . GLY A 1 189 ? 3.869 15.564 -7.939 1.00 93.62 189 GLY A N 1
ATOM 1473 C CA . GLY A 1 189 ? 2.955 15.447 -6.804 1.00 93.62 189 GLY A CA 1
ATOM 1474 C C . GLY A 1 189 ? 3.666 15.370 -5.448 1.00 93.62 189 GLY A C 1
ATOM 1475 O O . GLY A 1 189 ? 4.885 15.546 -5.373 1.00 93.62 189 GLY A O 1
ATOM 1476 N N . PRO A 1 190 ? 2.905 15.129 -4.370 1.00 93.81 190 PRO A N 1
ATOM 1477 C CA . PRO A 1 190 ? 3.440 15.153 -3.019 1.00 93.81 190 PRO A CA 1
ATOM 1478 C C . PRO A 1 190 ? 4.388 13.980 -2.781 1.00 93.81 190 PRO A C 1
ATOM 1480 O O . PRO A 1 190 ? 4.166 12.867 -3.276 1.00 93.81 190 PRO A O 1
ATOM 1483 N N . VAL A 1 191 ? 5.426 14.236 -1.986 1.00 94.19 191 VAL A N 1
ATOM 1484 C CA . VAL A 1 191 ? 6.342 13.208 -1.486 1.00 94.19 191 VAL A CA 1
ATOM 1485 C C . VAL A 1 191 ? 6.331 13.170 0.033 1.00 94.19 191 VAL A C 1
ATOM 1487 O O . VAL A 1 191 ? 6.218 14.193 0.716 1.00 94.19 191 VAL A O 1
ATOM 1490 N N . ALA A 1 192 ? 6.463 11.962 0.565 1.00 91.88 192 ALA A N 1
ATOM 1491 C CA . ALA A 1 192 ? 6.475 11.745 1.997 1.00 91.88 192 ALA A CA 1
ATOM 1492 C C . ALA A 1 192 ? 7.826 12.137 2.628 1.00 91.88 192 ALA A C 1
ATOM 1494 O O . ALA A 1 192 ? 8.872 12.175 1.970 1.00 91.88 192 ALA A O 1
ATOM 1495 N N . ARG A 1 193 ? 7.808 12.412 3.933 1.00 88.19 193 ARG A N 1
ATOM 1496 C CA . ARG A 1 193 ? 8.978 12.855 4.707 1.00 88.19 193 ARG A CA 1
ATOM 1497 C C . ARG A 1 193 ? 10.017 11.752 4.886 1.00 88.19 193 ARG A C 1
ATOM 1499 O O . ARG A 1 193 ? 11.200 12.053 5.004 1.00 88.19 193 ARG A O 1
ATOM 1506 N N . GLU A 1 194 ? 9.579 10.503 4.883 1.00 91.75 194 GLU A N 1
ATOM 1507 C CA . GLU A 1 194 ? 10.363 9.286 5.104 1.00 91.75 194 GLU A CA 1
ATOM 1508 C C . GLU A 1 194 ? 11.524 9.169 4.087 1.00 91.75 194 GLU A C 1
ATOM 1510 O O . GLU A 1 194 ? 12.565 8.581 4.366 1.00 91.75 194 GLU A O 1
ATOM 1515 N N . LEU A 1 195 ? 11.418 9.849 2.938 1.00 93.44 195 LEU A N 1
ATOM 1516 C CA . LEU A 1 195 ? 12.514 10.006 1.977 1.00 93.44 195 LEU A CA 1
ATOM 1517 C C . LEU A 1 195 ? 13.750 10.733 2.541 1.00 93.44 195 LEU A C 1
ATOM 1519 O O . LEU A 1 195 ? 14.859 10.513 2.052 1.00 93.44 195 LEU A O 1
ATOM 1523 N N . ARG A 1 196 ? 13.593 11.597 3.554 1.00 91.25 196 ARG A N 1
ATOM 1524 C CA . ARG A 1 196 ? 14.719 12.291 4.204 1.00 91.25 196 ARG A CA 1
ATOM 1525 C C . ARG A 1 196 ? 15.601 11.312 4.971 1.00 91.25 196 ARG A C 1
ATOM 1527 O O . ARG A 1 196 ? 16.815 11.375 4.831 1.00 91.25 196 ARG A O 1
ATOM 1534 N N . GLU A 1 197 ? 14.992 10.378 5.699 1.00 87.81 197 GLU A N 1
ATOM 1535 C CA . GLU A 1 197 ? 15.696 9.322 6.443 1.00 87.81 197 GLU A CA 1
ATOM 1536 C C . GLU A 1 197 ? 16.465 8.387 5.494 1.00 87.81 197 GLU A C 1
ATOM 1538 O O . GLU A 1 197 ? 17.542 7.898 5.822 1.00 87.81 197 GLU A O 1
ATOM 1543 N N . GLY A 1 198 ? 15.959 8.201 4.269 1.00 87.31 198 GLY A N 1
ATOM 1544 C CA . GLY A 1 198 ? 16.630 7.445 3.207 1.00 87.31 198 GLY A CA 1
ATOM 1545 C C . GLY A 1 198 ? 17.776 8.177 2.485 1.00 87.31 198 GLY A C 1
ATOM 1546 O O . GLY A 1 198 ? 18.377 7.601 1.571 1.00 87.31 198 GLY A O 1
ATOM 1547 N N . ASN A 1 199 ? 18.099 9.417 2.874 1.00 91.00 199 ASN A N 1
ATOM 1548 C CA . ASN A 1 199 ? 19.057 10.317 2.213 1.00 91.00 199 ASN A CA 1
ATOM 1549 C C . ASN A 1 199 ? 18.661 10.741 0.783 1.00 91.00 199 ASN A C 1
ATOM 1551 O O . ASN A 1 199 ? 19.521 11.009 -0.054 1.00 91.00 199 ASN A O 1
ATOM 1555 N N . PHE A 1 200 ? 17.364 10.867 0.488 1.00 94.81 200 PHE A N 1
ATOM 1556 C CA . PHE A 1 200 ? 16.860 11.322 -0.817 1.00 94.81 200 PHE A CA 1
ATOM 1557 C C . PHE A 1 200 ? 16.559 12.829 -0.846 1.00 94.81 200 PHE A C 1
ATOM 1559 O O . PHE A 1 200 ? 15.542 13.271 -1.386 1.00 94.81 200 PHE A O 1
ATOM 1566 N N . MET A 1 201 ? 17.455 13.647 -0.284 1.00 93.56 201 MET A N 1
ATOM 1567 C CA . MET A 1 201 ? 17.243 15.095 -0.130 1.00 93.56 201 MET A CA 1
ATOM 1568 C C . MET A 1 201 ? 16.960 15.811 -1.455 1.00 93.56 201 MET A C 1
ATOM 1570 O O . MET A 1 201 ? 16.091 16.678 -1.497 1.00 93.56 201 MET A O 1
ATOM 1574 N N . LYS A 1 202 ? 17.617 15.401 -2.549 1.00 94.12 202 LYS A N 1
ATOM 1575 C CA . LYS A 1 202 ? 17.393 15.976 -3.885 1.00 94.12 202 LYS A CA 1
ATOM 1576 C C . LYS A 1 202 ? 15.987 15.694 -4.433 1.00 94.12 202 LYS A C 1
ATOM 1578 O O . LYS A 1 202 ? 15.430 16.519 -5.145 1.00 94.12 202 LYS A O 1
ATOM 1583 N N . ILE A 1 203 ? 15.387 14.552 -4.096 1.00 96.00 203 ILE A N 1
ATOM 1584 C CA . ILE A 1 203 ? 14.004 14.233 -4.491 1.00 96.00 203 ILE A CA 1
ATOM 1585 C C . ILE A 1 203 ? 13.036 15.083 -3.673 1.00 96.00 203 ILE A C 1
ATOM 1587 O O . ILE A 1 203 ? 12.148 15.723 -4.231 1.00 96.00 203 ILE A O 1
ATOM 1591 N N . VAL A 1 204 ? 13.261 15.151 -2.359 1.00 93.62 204 VAL A N 1
ATOM 1592 C CA . VAL A 1 204 ? 12.452 15.967 -1.448 1.00 93.62 204 VAL A CA 1
ATOM 1593 C C . VAL A 1 204 ? 12.519 17.451 -1.815 1.00 93.62 204 VAL A C 1
ATOM 1595 O O . VAL A 1 204 ? 11.517 18.147 -1.696 1.00 93.62 204 VAL A O 1
ATOM 1598 N N . SER A 1 205 ? 13.665 17.958 -2.280 1.00 92.31 205 SER A N 1
ATOM 1599 C CA . SER A 1 205 ? 13.801 19.357 -2.700 1.00 92.31 205 SER A CA 1
ATOM 1600 C C . SER A 1 205 ? 13.079 19.675 -4.009 1.00 92.31 205 SER A C 1
ATOM 1602 O O . SER A 1 205 ? 12.599 20.793 -4.152 1.00 92.31 205 SER A O 1
ATOM 1604 N N . LEU A 1 206 ? 13.011 18.720 -4.944 1.00 95.06 206 LEU A N 1
ATOM 1605 C CA . LEU A 1 206 ? 12.388 18.894 -6.262 1.00 95.06 206 LEU A CA 1
ATOM 1606 C C . LEU A 1 206 ? 10.864 18.700 -6.256 1.00 95.06 206 LEU A C 1
ATOM 1608 O O . LEU A 1 206 ? 10.208 19.044 -7.239 1.00 95.06 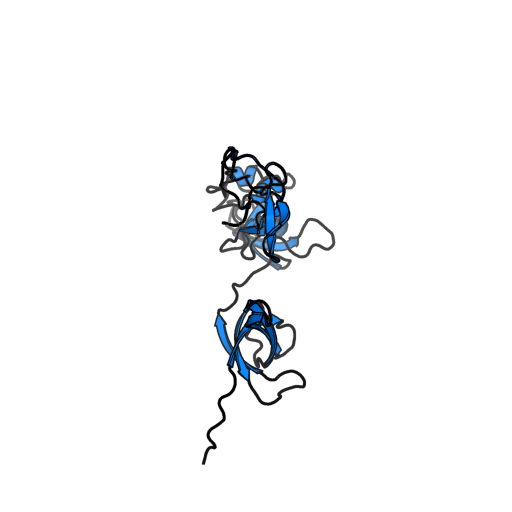206 LEU A O 1
ATOM 1612 N N . ALA A 1 207 ? 10.304 18.112 -5.198 1.00 92.50 207 ALA A N 1
ATOM 1613 C CA 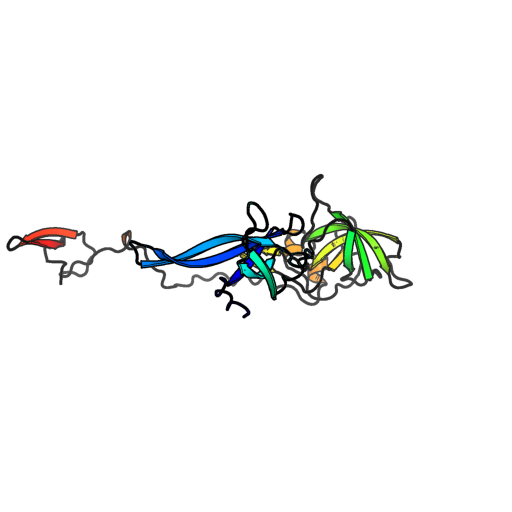. ALA A 1 207 ? 8.870 17.877 -5.094 1.00 92.50 207 ALA A CA 1
ATOM 1614 C C . ALA A 1 207 ? 8.090 19.189 -4.863 1.00 92.50 207 ALA A C 1
ATOM 1616 O O . ALA A 1 207 ? 8.522 20.009 -4.047 1.00 92.50 207 ALA A O 1
ATOM 1617 N N . PRO A 1 208 ? 6.937 19.382 -5.539 1.00 88.25 208 PRO A N 1
ATOM 1618 C CA . PRO A 1 208 ? 6.119 20.592 -5.413 1.00 88.25 208 PRO A CA 1
ATOM 1619 C C . PRO A 1 208 ? 5.501 20.748 -4.019 1.00 88.25 208 PRO A C 1
ATOM 1621 O O . PRO A 1 208 ? 5.337 21.864 -3.541 1.00 88.25 208 PRO A O 1
ATOM 1624 N N . GLU A 1 209 ? 5.197 19.631 -3.359 1.00 80.94 209 GLU A N 1
ATOM 1625 C CA . GLU A 1 209 ? 4.614 19.587 -2.025 1.00 80.94 209 GLU A CA 1
ATOM 1626 C C . GLU A 1 209 ? 5.387 18.578 -1.174 1.00 80.94 209 GLU A C 1
ATOM 1628 O O . GLU A 1 209 ? 5.634 17.435 -1.578 1.00 80.94 209 GLU A O 1
ATOM 1633 N N . LYS A 1 210 ? 5.805 19.024 0.008 1.00 74.44 210 LYS A N 1
ATOM 1634 C CA . LYS A 1 210 ? 6.554 18.219 0.972 1.00 74.44 210 LYS A CA 1
ATOM 1635 C C . LYS A 1 210 ? 5.626 18.010 2.154 1.00 74.44 210 LYS A C 1
ATOM 1637 O O . LYS A 1 210 ? 5.158 19.003 2.703 1.00 74.44 210 LYS A O 1
ATOM 1642 N N . ALA A 1 211 ? 5.413 16.767 2.585 1.00 68.81 211 ALA A N 1
ATOM 1643 C CA . ALA A 1 211 ? 4.816 16.538 3.899 1.00 68.81 211 ALA A CA 1
ATOM 1644 C C . ALA A 1 211 ? 5.663 17.306 4.933 1.00 68.81 211 ALA A C 1
ATOM 1646 O O . ALA A 1 211 ? 6.857 17.010 5.095 1.00 68.81 211 ALA A O 1
ATOM 1647 N N . SER A 1 212 ? 5.101 18.372 5.513 1.00 61.09 212 SER A N 1
ATOM 1648 C CA . SER A 1 212 ? 5.866 19.314 6.326 1.00 61.09 212 SER A CA 1
ATOM 1649 C C . SER A 1 212 ? 6.412 18.608 7.561 1.00 61.09 212 SER A C 1
ATOM 1651 O O . SER A 1 212 ? 5.854 17.633 8.072 1.00 61.09 212 SER A O 1
ATOM 1653 N N . GLN A 1 213 ? 7.590 19.056 7.988 1.00 58.62 213 GLN A N 1
ATOM 1654 C CA . GLN A 1 213 ? 8.253 18.495 9.149 1.00 58.62 213 GLN A CA 1
ATOM 1655 C C . GLN A 1 213 ? 7.855 19.165 10.443 1.00 58.62 213 GLN A C 1
ATOM 1657 O O . GLN A 1 213 ? 8.286 18.593 11.434 1.00 58.62 213 GLN A O 1
ATOM 1662 N N . GLU A 1 214 ? 7.151 20.313 10.419 1.00 54.03 214 GLU A N 1
ATOM 1663 C CA . GLU A 1 214 ? 7.126 21.281 11.525 1.00 54.03 214 GLU A CA 1
ATOM 1664 C C . GLU A 1 214 ? 7.064 20.563 12.868 1.00 54.03 214 GLU A C 1
ATOM 1666 O O . GLU A 1 214 ? 6.011 20.165 13.359 1.00 54.03 214 GLU A O 1
ATOM 1671 N N . ALA A 1 215 ? 8.255 20.345 13.428 1.00 55.31 215 ALA A N 1
ATOM 1672 C CA . ALA A 1 215 ? 8.398 20.115 14.834 1.00 55.31 215 ALA A CA 1
ATOM 1673 C C . ALA A 1 215 ? 8.013 21.480 15.389 1.00 55.31 215 ALA A C 1
ATOM 1675 O O . ALA A 1 215 ? 8.696 22.451 15.033 1.00 55.31 215 ALA A O 1
ATOM 1676 N N . PRO A 1 216 ? 6.899 21.611 16.131 1.00 54.66 216 PRO A N 1
ATOM 1677 C CA . PRO A 1 216 ? 6.593 22.893 16.733 1.00 54.66 216 PRO A CA 1
ATOM 1678 C C . PRO A 1 216 ? 7.847 23.344 17.478 1.00 54.66 216 PRO A C 1
ATOM 1680 O O . PRO A 1 216 ? 8.501 22.533 18.143 1.00 54.66 216 PRO A O 1
ATOM 1683 N N . GLN A 1 217 ? 8.229 24.606 17.283 1.00 61.53 217 GLN A N 1
ATOM 1684 C CA . GLN A 1 217 ? 9.352 25.203 17.987 1.00 61.53 217 GLN A CA 1
ATOM 1685 C C . GLN A 1 217 ? 9.126 24.950 19.478 1.00 61.53 217 GLN A C 1
ATOM 1687 O O . GLN A 1 217 ? 8.116 25.381 20.031 1.00 61.53 217 GLN A O 1
ATOM 1692 N N . GLY A 1 218 ? 9.992 24.132 20.082 1.00 53.62 218 GLY A N 1
ATOM 1693 C CA . GLY A 1 218 ? 9.792 23.642 21.439 1.00 53.62 218 GLY A CA 1
ATOM 1694 C C . GLY A 1 218 ? 9.665 24.815 22.402 1.00 53.62 218 GLY A C 1
ATOM 1695 O O . GLY A 1 218 ? 10.608 25.583 22.566 1.00 53.62 218 GLY A O 1
ATOM 1696 N N . GLY A 1 219 ? 8.494 24.954 23.010 1.00 73.19 219 GLY A N 1
ATOM 1697 C CA . GLY A 1 219 ? 8.235 25.855 24.124 1.00 73.19 219 GLY A CA 1
ATOM 1698 C C . GLY A 1 219 ? 7.800 25.035 25.331 1.00 73.19 219 GLY A C 1
ATOM 1699 O O . GLY A 1 219 ? 7.196 23.971 25.179 1.00 73.19 219 GLY A O 1
ATOM 1700 N N . ILE A 1 220 ? 8.112 25.514 26.533 1.00 75.69 220 ILE A N 1
ATOM 1701 C CA . ILE A 1 220 ? 7.507 24.966 27.747 1.00 75.69 220 ILE A CA 1
ATOM 1702 C C . ILE A 1 220 ? 6.050 25.431 27.737 1.00 75.69 220 ILE A C 1
ATOM 1704 O O . ILE A 1 220 ? 5.786 26.627 27.821 1.00 75.69 220 ILE A O 1
ATOM 1708 N N . VAL A 1 221 ? 5.112 24.499 27.586 1.00 74.62 221 VAL A N 1
ATOM 1709 C CA . VAL A 1 221 ? 3.691 24.771 27.812 1.00 74.62 221 VAL A CA 1
ATOM 1710 C C . VAL A 1 221 ? 3.369 24.276 29.215 1.00 74.62 221 VAL A C 1
ATOM 1712 O O . VAL A 1 221 ? 3.500 23.081 29.486 1.00 74.62 221 VAL A O 1
ATOM 1715 N N . GLU A 1 222 ? 2.954 25.172 30.108 1.00 76.69 222 GLU A N 1
ATOM 1716 C CA . GLU A 1 222 ? 2.300 24.762 31.349 1.00 76.69 222 GLU A CA 1
ATOM 1717 C C . GLU A 1 222 ? 0.906 24.239 30.991 1.00 76.69 222 GLU A C 1
ATOM 1719 O O . GLU A 1 222 ? -0.007 25.001 30.684 1.00 76.69 222 GLU A O 1
ATOM 1724 N N . VAL A 1 223 ? 0.759 22.916 30.950 1.00 77.94 223 VAL A N 1
ATOM 1725 C CA . VAL A 1 223 ? -0.542 22.263 30.790 1.00 77.94 223 VAL A CA 1
ATOM 1726 C C . VAL A 1 223 ? -0.929 21.684 32.140 1.00 77.94 223 VAL A C 1
ATOM 1728 O O . VAL A 1 223 ? -0.141 20.947 32.737 1.00 77.94 223 VAL A O 1
ATOM 1731 N N . GLU A 1 224 ? -2.144 21.973 32.610 1.00 78.06 224 GLU A N 1
ATOM 1732 C CA . GLU A 1 224 ? -2.718 21.255 33.747 1.00 78.06 224 GLU A CA 1
ATOM 1733 C C . GLU A 1 224 ? -2.767 19.756 33.416 1.00 78.06 224 GLU A C 1
ATOM 1735 O O . GLU A 1 224 ? -3.533 19.300 32.564 1.00 78.06 224 GLU A O 1
ATOM 1740 N N . ALA A 1 225 ? -1.906 18.981 34.072 1.00 77.81 225 ALA A N 1
ATOM 1741 C CA . ALA A 1 225 ? -1.839 17.538 33.924 1.00 77.81 225 ALA A CA 1
ATOM 1742 C C . ALA A 1 225 ? -2.403 16.864 35.181 1.00 77.81 225 ALA A C 1
ATOM 1744 O O . ALA A 1 225 ? -2.148 17.322 36.297 1.00 77.81 225 ALA A O 1
ATOM 1745 N N . PRO A 1 226 ? -3.137 15.747 35.041 1.00 81.81 226 PRO A N 1
ATOM 1746 C CA . PRO A 1 226 ? -3.580 14.984 36.194 1.00 81.81 226 PRO A CA 1
ATOM 1747 C C . PRO A 1 226 ? -2.362 14.469 36.969 1.00 81.81 226 PRO A C 1
ATOM 1749 O O . PRO A 1 226 ? -1.548 13.706 36.449 1.00 81.81 226 PRO A O 1
ATOM 1752 N N . ILE A 1 227 ? -2.249 14.872 38.232 1.00 79.81 227 ILE A N 1
ATOM 1753 C CA . ILE A 1 227 ? -1.224 14.369 39.144 1.00 79.81 227 ILE A CA 1
ATOM 1754 C C . ILE A 1 227 ? -1.747 13.082 39.789 1.00 79.81 227 ILE A C 1
ATOM 1756 O O . ILE A 1 227 ? -2.901 12.997 40.211 1.00 79.81 227 ILE A O 1
ATOM 1760 N N . HIS A 1 228 ? -0.901 12.053 39.866 1.00 81.62 228 HIS A N 1
ATOM 1761 C CA . HIS A 1 228 ? -1.254 10.814 40.554 1.00 81.62 228 HIS A CA 1
ATOM 1762 C C . HIS A 1 228 ? -1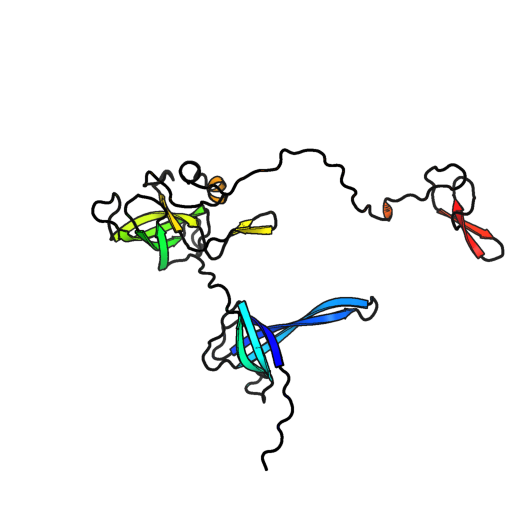.551 11.102 42.033 1.00 81.62 228 HIS A C 1
ATOM 1764 O O . HIS A 1 228 ? -0.784 11.802 42.690 1.00 81.62 228 HIS A O 1
ATOM 1770 N N . ALA A 1 229 ? -2.628 10.530 42.579 1.00 78.81 229 ALA A N 1
ATOM 1771 C CA . ALA A 1 229 ? -3.088 10.828 43.940 1.00 78.81 229 ALA A CA 1
ATOM 1772 C C . ALA A 1 229 ? -2.023 10.586 45.031 1.00 78.81 229 ALA A C 1
ATOM 1774 O O . ALA A 1 229 ? -2.078 11.214 46.081 1.00 78.81 229 ALA A O 1
ATOM 1775 N N . SER A 1 230 ? -1.024 9.728 44.782 1.00 78.94 230 SER A N 1
ATOM 1776 C CA . SER A 1 230 ? 0.110 9.523 45.702 1.00 78.94 230 SER A CA 1
ATOM 1777 C C . SER A 1 230 ? 1.015 10.744 45.869 1.00 78.94 230 SER A C 1
ATOM 1779 O O . SER A 1 230 ? 1.752 10.814 46.846 1.00 78.94 230 SER A O 1
ATOM 1781 N N . ASN A 1 231 ? 0.999 11.663 44.903 1.00 82.06 231 ASN A N 1
ATOM 1782 C CA . ASN A 1 231 ? 1.830 12.865 44.899 1.00 82.06 231 ASN A CA 1
ATOM 1783 C C . ASN A 1 231 ? 1.067 14.078 45.450 1.00 82.06 231 ASN A C 1
ATOM 1785 O O . ASN A 1 231 ? 1.642 15.155 45.579 1.00 82.06 231 ASN A O 1
ATOM 1789 N N . VAL A 1 232 ? -0.218 13.910 45.774 1.00 84.06 232 VAL A N 1
ATOM 1790 C CA . VAL A 1 232 ? -1.032 14.935 46.424 1.00 84.06 232 VAL A CA 1
ATOM 1791 C C . VAL A 1 232 ? -0.837 14.810 47.934 1.00 84.06 232 VAL A C 1
ATOM 1793 O O . VAL A 1 232 ? -1.045 13.739 48.507 1.00 84.06 232 VAL A O 1
ATOM 1796 N N . MET A 1 233 ? -0.432 15.899 48.590 1.00 86.75 233 MET A N 1
ATOM 1797 C CA . MET A 1 233 ? -0.385 15.966 50.052 1.00 86.75 233 MET A CA 1
ATOM 1798 C C . MET A 1 233 ? -1.684 16.540 50.610 1.00 86.75 233 MET A C 1
ATOM 1800 O O . MET A 1 233 ? -2.333 17.377 49.985 1.00 86.75 233 MET A O 1
ATOM 1804 N N . VAL A 1 234 ? -2.054 16.089 51.808 1.00 88.25 234 VAL A N 1
ATOM 1805 C CA . VAL A 1 234 ? -3.183 16.665 52.541 1.00 88.25 234 VAL A CA 1
ATOM 1806 C C . VAL A 1 234 ? -2.723 17.974 53.169 1.00 88.25 234 VAL A C 1
ATOM 1808 O O . VAL A 1 234 ? -1.624 18.037 53.716 1.00 88.25 234 VAL A O 1
ATOM 1811 N N . ILE A 1 235 ? -3.551 19.009 53.079 1.00 89.56 235 ILE A N 1
ATOM 1812 C CA . ILE A 1 235 ? -3.288 20.311 53.690 1.00 89.56 235 ILE A CA 1
ATOM 1813 C C . ILE A 1 235 ? -3.881 20.326 55.101 1.00 89.56 235 ILE A C 1
ATOM 1815 O O . ILE A 1 235 ? -5.004 19.867 55.308 1.00 89.56 235 ILE A O 1
ATOM 1819 N N . ASP A 1 236 ? -3.111 20.821 56.064 1.00 88.88 236 ASP A N 1
ATOM 1820 C CA . ASP A 1 236 ? -3.558 21.040 57.433 1.00 88.88 236 ASP A CA 1
ATOM 1821 C C . ASP A 1 236 ? -4.568 22.199 57.472 1.00 88.88 236 ASP A C 1
ATOM 1823 O O . ASP A 1 236 ? -4.241 23.298 57.010 1.00 88.88 236 ASP A O 1
ATOM 1827 N N . PRO A 1 237 ? -5.788 21.988 57.992 1.00 88.62 237 PRO A N 1
ATOM 1828 C CA . PRO A 1 237 ? -6.809 23.027 58.037 1.00 88.62 237 PRO A CA 1
ATOM 1829 C C . PRO A 1 237 ? -6.403 24.237 58.884 1.00 88.62 237 PRO A C 1
ATOM 1831 O O . PRO A 1 237 ? -6.866 25.337 58.587 1.00 88.62 237 PRO A O 1
ATOM 1834 N N . SER A 1 238 ? -5.526 24.073 59.881 1.00 87.62 238 SER A N 1
ATOM 1835 C CA . SER A 1 238 ? -5.192 25.154 60.811 1.00 87.62 238 SER A CA 1
ATOM 1836 C C . SER A 1 238 ? -4.224 26.186 60.224 1.00 87.62 238 SER A C 1
ATOM 1838 O O . SER A 1 238 ? -4.302 27.365 60.558 1.00 87.62 238 SER A O 1
ATOM 1840 N N . ASN A 1 239 ? -3.263 25.751 59.397 1.00 88.69 239 ASN A N 1
ATOM 1841 C CA . ASN A 1 239 ? -2.178 26.607 58.896 1.00 88.69 239 ASN A CA 1
ATOM 1842 C C . ASN A 1 239 ? -1.994 26.582 57.368 1.00 88.69 239 ASN A C 1
ATOM 1844 O O . ASN A 1 239 ? -1.186 27.347 56.848 1.00 88.69 239 ASN A O 1
ATOM 1848 N N . GLY A 1 240 ? -2.723 25.734 56.637 1.00 87.31 240 GLY A N 1
ATOM 1849 C CA . GLY A 1 240 ? -2.630 25.655 55.179 1.00 87.31 240 GLY A CA 1
ATOM 1850 C C . GLY A 1 240 ? -1.369 24.959 54.652 1.00 87.31 240 GLY A C 1
ATOM 1851 O O . GLY A 1 240 ? -1.151 24.922 53.441 1.00 87.31 240 GLY A O 1
ATOM 1852 N N . GLU A 1 241 ? -0.540 24.374 55.518 1.00 89.75 241 GLU A N 1
ATOM 1853 C CA . GLU A 1 241 ? 0.666 23.661 55.103 1.00 89.75 241 GLU A CA 1
ATOM 1854 C C . GLU A 1 241 ? 0.392 22.192 54.781 1.00 89.75 241 GLU A C 1
ATOM 1856 O O . GLU A 1 241 ? -0.512 21.559 55.325 1.00 89.75 241 GLU A O 1
ATOM 1861 N N . ALA A 1 242 ? 1.253 21.586 53.963 1.00 91.00 242 ALA A N 1
ATOM 1862 C CA . ALA A 1 242 ? 1.231 20.143 53.772 1.00 91.00 242 ALA A CA 1
ATOM 1863 C C . ALA A 1 242 ? 1.462 19.399 55.103 1.00 91.00 242 ALA A C 1
ATOM 1865 O O . ALA A 1 242 ? 2.397 19.690 55.862 1.00 91.00 242 ALA A O 1
ATOM 1866 N N . THR A 1 243 ? 0.623 18.400 55.364 1.00 91.94 243 THR A N 1
ATOM 1867 C CA . THR A 1 243 ? 0.672 17.539 56.545 1.00 91.94 243 THR A CA 1
ATOM 1868 C C . THR A 1 243 ? 0.460 16.071 56.173 1.00 91.94 243 THR A C 1
ATOM 1870 O O . THR A 1 243 ? 0.061 15.714 55.063 1.00 91.94 243 THR A O 1
ATOM 1873 N N . ARG A 1 244 ? 0.746 15.180 57.125 1.00 90.31 244 ARG A N 1
ATOM 1874 C CA . ARG A 1 244 ? 0.515 13.739 56.993 1.00 90.31 244 ARG A CA 1
ATOM 1875 C C . ARG A 1 244 ? -0.720 13.345 57.791 1.00 90.31 244 ARG A C 1
ATOM 1877 O O . ARG A 1 244 ? -0.898 13.796 58.918 1.00 90.31 244 ARG A O 1
ATOM 1884 N N . VAL A 1 245 ? -1.518 12.435 57.239 1.00 90.88 245 VAL A N 1
ATOM 1885 C CA . VAL A 1 245 ? -2.691 11.880 57.925 1.00 90.88 245 VAL A CA 1
ATOM 1886 C C . VAL A 1 245 ? -2.253 11.018 59.114 1.00 90.88 245 VAL A C 1
ATOM 1888 O O . VAL A 1 245 ? -1.514 10.039 58.964 1.00 90.88 245 VAL A O 1
ATOM 1891 N N . GLY A 1 246 ? -2.707 11.395 60.302 1.00 91.88 246 GLY A N 1
ATOM 1892 C CA . GLY A 1 246 ? -2.737 10.594 61.519 1.00 91.88 246 GLY A CA 1
ATOM 1893 C C . GLY A 1 246 ? -4.161 10.134 61.835 1.00 91.88 246 GLY A C 1
ATOM 1894 O O . GLY A 1 246 ? -5.107 10.463 61.121 1.00 91.88 246 GLY A O 1
ATOM 1895 N N . TYR A 1 247 ? -4.318 9.367 62.913 1.00 92.81 247 TYR A N 1
ATOM 1896 C CA . TYR A 1 247 ? -5.626 8.911 63.379 1.00 92.81 247 TYR A CA 1
ATOM 1897 C C . TYR A 1 247 ? -5.749 9.102 64.886 1.00 92.81 247 TYR A C 1
ATOM 1899 O O . TYR A 1 247 ? -4.811 8.790 65.618 1.00 92.81 247 TYR A O 1
ATOM 1907 N N . LYS A 1 248 ? -6.921 9.548 65.336 1.00 90.81 248 LYS A N 1
ATOM 1908 C CA . LYS A 1 248 ? -7.290 9.638 66.751 1.00 90.81 248 LYS A CA 1
ATOM 1909 C C . LYS A 1 248 ? -8.669 9.015 66.945 1.00 90.81 248 LYS A C 1
ATOM 1911 O O . LYS A 1 248 ? -9.497 9.064 66.039 1.00 90.81 248 LYS A O 1
ATOM 1916 N N . VAL A 1 249 ? -8.908 8.396 68.097 1.00 90.31 249 VAL A N 1
ATOM 1917 C CA . VAL A 1 249 ? -10.251 7.932 68.465 1.00 90.31 249 VAL A CA 1
ATOM 1918 C C . VAL A 1 249 ? -10.941 9.060 69.225 1.00 90.31 249 VAL A C 1
ATOM 1920 O O . VAL A 1 249 ? -10.432 9.502 70.252 1.00 90.31 249 VAL A O 1
ATOM 1923 N N . VAL A 1 250 ? -12.065 9.534 68.696 1.00 86.62 250 VAL A N 1
ATOM 1924 C CA . VAL A 1 250 ? -12.944 10.537 69.311 1.00 86.62 250 VAL A CA 1
ATOM 1925 C C . VAL A 1 250 ? -14.340 9.920 69.350 1.00 86.62 250 VAL A C 1
ATOM 1927 O O . VAL A 1 250 ? -14.798 9.394 68.338 1.00 86.62 250 VAL A O 1
ATOM 1930 N N . ASP A 1 251 ? -14.968 9.879 70.525 1.00 86.38 251 ASP A N 1
ATOM 1931 C CA . ASP A 1 251 ? -16.307 9.298 70.741 1.00 86.38 251 ASP A CA 1
ATOM 1932 C C . ASP A 1 251 ? -16.484 7.877 70.169 1.00 86.38 251 ASP A C 1
ATOM 1934 O O . ASP A 1 251 ? -17.478 7.539 69.526 1.00 86.38 251 ASP A O 1
ATOM 1938 N N . GLY A 1 252 ? -15.464 7.030 70.352 1.00 87.56 252 GLY A N 1
ATOM 1939 C CA . GLY A 1 252 ? -15.455 5.647 69.862 1.00 87.56 252 GLY A CA 1
ATOM 1940 C C . GLY A 1 252 ? -15.263 5.494 68.347 1.00 87.56 252 GLY A C 1
ATOM 1941 O O . GLY A 1 252 ? -15.197 4.369 67.854 1.00 87.56 252 GLY A O 1
ATOM 1942 N N . LYS A 1 253 ? -15.121 6.592 67.593 1.00 88.44 253 LYS A N 1
ATOM 1943 C CA . LYS A 1 253 ? -14.877 6.579 66.145 1.00 88.44 253 LYS A CA 1
ATOM 1944 C C . LYS A 1 253 ? -13.445 6.991 65.826 1.00 88.44 253 LYS A C 1
ATOM 1946 O O . LYS A 1 253 ? -12.885 7.908 66.419 1.00 88.44 253 LYS A O 1
ATOM 1951 N N . LYS A 1 254 ? -12.836 6.305 64.859 1.00 89.56 254 LYS A N 1
ATOM 1952 C CA . LYS A 1 254 ? -11.501 6.636 64.348 1.00 89.56 254 LYS A CA 1
ATOM 1953 C C . LYS A 1 254 ? -11.618 7.788 63.345 1.00 89.56 254 LYS A C 1
ATOM 1955 O O . LYS A 1 254 ? -12.180 7.593 62.274 1.00 89.56 254 LYS A O 1
ATOM 1960 N N . VAL A 1 255 ? -11.064 8.947 63.685 1.00 91.69 255 VAL A N 1
ATOM 1961 C CA . VAL A 1 255 ? -11.085 10.173 62.870 1.00 91.69 255 VAL A CA 1
ATOM 1962 C C . VAL A 1 255 ? -9.689 10.446 62.309 1.00 91.69 255 VAL A C 1
ATOM 1964 O O . VAL A 1 255 ? -8.686 10.153 62.974 1.00 91.69 255 VAL A O 1
ATOM 1967 N N . ARG A 1 256 ? -9.600 10.975 61.080 1.00 93.19 256 ARG A N 1
ATOM 1968 C CA . ARG A 1 256 ? -8.329 11.415 60.488 1.00 93.19 256 ARG A CA 1
ATOM 1969 C C . ARG A 1 256 ? -7.937 12.767 61.062 1.00 93.19 256 ARG A C 1
ATOM 1971 O O . ARG A 1 256 ? -8.732 13.699 61.050 1.00 93.19 256 ARG A O 1
ATOM 1978 N N . VAL A 1 257 ? -6.697 12.883 61.520 1.00 93.19 257 VAL A N 1
ATOM 1979 C CA . VAL A 1 257 ? -6.160 14.124 62.091 1.00 93.19 257 VAL A CA 1
ATOM 1980 C C . VAL A 1 257 ? -4.864 14.528 61.408 1.00 93.19 257 VAL A C 1
ATOM 1982 O O . VAL A 1 257 ? -4.129 13.670 60.914 1.00 93.19 257 VAL A O 1
ATOM 1985 N N . SER A 1 258 ? -4.553 15.818 61.386 1.00 93.06 258 SER A N 1
ATOM 1986 C CA . SER A 1 258 ? -3.231 16.288 60.992 1.00 93.06 258 SER A CA 1
ATOM 1987 C C . SER A 1 258 ? -2.202 15.757 61.985 1.00 93.06 258 SER A C 1
ATOM 1989 O O . SER A 1 258 ? -2.362 15.912 63.193 1.00 93.06 258 SER A O 1
ATOM 1991 N N . LYS A 1 259 ? -1.108 15.151 61.511 1.00 90.44 259 LYS A N 1
ATOM 1992 C CA . LYS A 1 259 ? 0.013 14.810 62.403 1.00 90.44 259 LYS A CA 1
ATOM 1993 C C . LYS A 1 259 ? 0.728 16.037 62.976 1.00 90.44 259 LYS A C 1
ATOM 1995 O O . LYS A 1 259 ? 1.441 15.873 63.959 1.00 90.44 259 LYS A O 1
ATOM 2000 N N . LYS A 1 260 ? 0.594 17.212 62.351 1.00 91.06 260 LYS A N 1
ATOM 2001 C CA . LYS A 1 260 ? 1.241 18.450 62.804 1.00 91.06 260 LYS A CA 1
ATOM 2002 C C . LYS A 1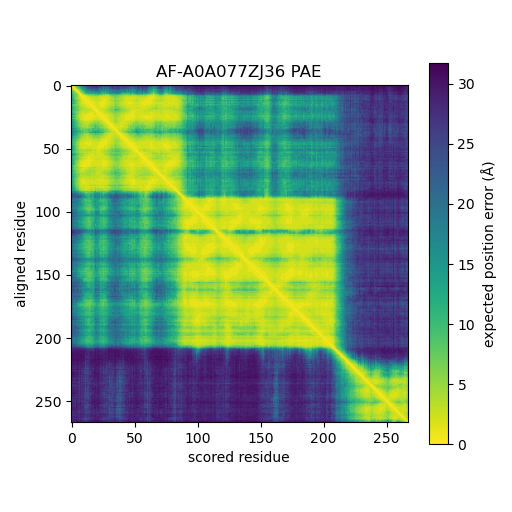 260 ? 0.467 19.097 63.952 1.00 91.06 260 LYS A C 1
ATOM 2004 O O . LYS A 1 260 ? 1.045 19.314 65.009 1.00 91.06 260 LYS A O 1
ATOM 2009 N N . THR A 1 261 ? -0.821 19.372 63.756 1.00 90.94 261 THR A N 1
ATOM 2010 C CA . THR A 1 261 ? -1.653 20.125 64.718 1.00 90.94 261 THR A CA 1
ATOM 2011 C C . THR A 1 261 ? -2.621 19.257 65.512 1.00 90.94 261 THR A C 1
ATOM 2013 O O . THR A 1 261 ? -3.109 19.670 66.558 1.00 90.94 261 THR A O 1
ATOM 2016 N N . GLY A 1 262 ? -2.898 18.034 65.055 1.00 88.50 262 GLY A N 1
ATOM 2017 C CA . GLY A 1 262 ? -3.904 17.163 65.660 1.00 88.50 262 GLY A CA 1
ATOM 2018 C C . GLY A 1 262 ? -5.346 17.536 65.312 1.00 88.50 262 GLY A C 1
ATOM 2019 O O . GLY A 1 262 ? -6.255 16.838 65.765 1.00 88.50 262 GLY A O 1
ATOM 2020 N N . GLU A 1 263 ? -5.569 18.580 64.507 1.00 89.19 263 GLU A N 1
ATOM 2021 C CA . GLU A 1 263 ? -6.903 18.957 64.037 1.00 89.19 263 GLU A CA 1
ATOM 2022 C C . GLU A 1 263 ? -7.500 17.898 63.111 1.00 89.19 263 GLU A C 1
ATOM 2024 O O . GLU A 1 263 ? -6.783 17.194 62.393 1.00 89.19 263 GLU A O 1
ATOM 2029 N N . ALA A 1 264 ? -8.827 17.779 63.128 1.00 89.44 264 ALA A N 1
ATOM 2030 C CA . ALA A 1 264 ? -9.546 16.860 62.260 1.00 89.44 264 ALA A CA 1
ATOM 2031 C C . ALA A 1 264 ? -9.387 17.270 60.785 1.00 89.44 264 ALA A C 1
ATOM 2033 O O . ALA A 1 264 ? -9.630 18.412 60.415 1.00 89.44 264 ALA A O 1
ATOM 2034 N N . LEU A 1 265 ? -8.986 16.319 59.938 1.00 88.19 265 LEU A N 1
ATOM 2035 C CA . LEU A 1 265 ? -8.886 16.501 58.482 1.00 88.19 265 LEU A CA 1
ATOM 2036 C C . LEU A 1 265 ? -10.209 16.190 57.768 1.00 88.19 265 LEU A C 1
ATOM 2038 O O . LEU A 1 265 ? -10.385 16.530 56.598 1.00 88.19 265 LEU A O 1
ATOM 2042 N N . ASP A 1 266 ? -11.106 15.487 58.456 1.00 79.69 266 ASP A N 1
ATOM 2043 C CA . ASP A 1 266 ? -12.448 15.174 57.986 1.00 79.69 266 ASP A CA 1
ATOM 2044 C C . ASP A 1 266 ? -13.345 16.397 58.239 1.00 79.69 266 ASP A C 1
ATOM 2046 O O . ASP A 1 266 ? -13.519 16.786 59.393 1.00 79.69 266 ASP A O 1
ATOM 2050 N N . LYS A 1 267 ? -13.856 17.020 57.167 1.00 64.38 267 LYS A N 1
ATOM 2051 C CA . LYS A 1 267 ? -14.912 18.044 57.255 1.00 64.38 267 LYS A CA 1
ATOM 2052 C C . LYS A 1 267 ? -16.244 17.428 57.664 1.00 64.38 267 LYS A C 1
ATOM 2054 O O . LYS A 1 267 ? -16.507 16.284 57.227 1.00 64.38 267 LYS A O 1
#